Protein AF-0000000071057603 (afdb_homodimer)

pLDDT: mean 89.88, std 7.45, range [44.0, 97.19]

Solvent-accessible surface area (backbone atoms only — not comparable to full-atom values): 15497 Å² total; per-residue (Å²): 128,83,49,56,63,53,55,53,46,48,47,43,53,43,39,52,50,50,50,49,51,45,27,69,73,64,73,45,52,65,67,55,49,48,51,52,56,50,38,76,74,48,48,69,37,41,54,65,58,51,26,62,76,66,72,53,51,70,72,56,46,51,52,50,49,52,52,37,35,74,72,45,32,32,46,76,45,65,33,89,90,41,73,88,39,43,33,35,35,78,29,71,52,37,45,33,53,71,67,73,58,39,50,70,54,53,50,48,43,51,52,50,53,47,63,59,45,53,75,65,53,47,50,50,51,53,49,52,51,51,48,50,52,54,41,59,71,61,56,62,126,127,82,49,56,62,54,56,53,47,49,46,43,54,44,38,52,50,50,52,50,51,45,27,69,73,65,72,44,51,66,67,56,50,48,51,51,57,49,39,75,74,49,48,70,35,41,53,64,58,52,25,62,75,65,72,53,52,70,71,55,47,50,53,51,48,51,52,37,34,75,72,46,31,32,50,75,46,66,33,88,90,40,74,88,38,42,33,35,35,76,29,71,52,37,44,34,55,70,66,73,59,40,49,70,55,53,49,48,42,50,51,51,55,48,62,58,45,54,75,65,53,49,50,50,52,53,50,52,51,50,48,49,52,53,41,59,70,62,57,63,125

Secondary structure (DSSP, 8-state):
---HHHHHHHHHHHHHHHHHHHHHHHSS-HHHHHHHHHHHHH-SEEHHHHHHHHT--HHHHHHHHHHHHHTTSEEEEEETTEEEEEEEEE-HHHHIIIIIS--HHHHHHHHHHHTTS-HHHHHHHHHHHHHHHHHHHT---/---HHHHHHHHHHHHHHHHHHHHHHHSS-HHHHHHHHHHHHH-SEEHHHHHHHHT--HHHHHHHHHHHHHTTSEEEEEETTEEEEEEEEE-HHHHIIIIIS--HHHHHHHHHHHTTS-HHHHHHHHHHHHHHHHHHHT---

Radius of gyration: 21.9 Å; Cα contacts (8 Å, |Δi|>4): 312; chains: 2; bounding box: 39×59×71 Å

Sequence (282 aa):
MTELSSLLYKLKTTDQKVTQLFENKLSISLTRYEILQRLLELAPCSQVALQESLQIDQAAITRHLKILEEEGYISRHRNPQNQRQLIVNLRGKALHDLQDQPSEQHLSVKQQMQDIFTAEESETLSNLLDKLINGLENITFMTELSSLL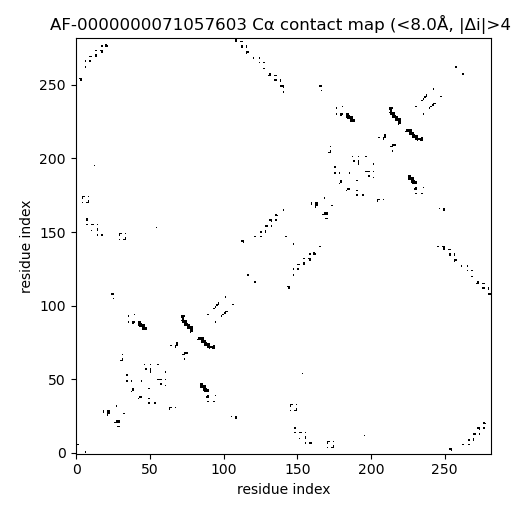YKLKTTDQKVTQLFENKLSISLTRYEILQRLLELAPCSQVALQESLQIDQAAITRHLKILEEEGYISRHRNPQNQRQLIVNLRGKALHDLQDQPSEQHLSVKQQMQDIFTAEESETLSNLLDKLINGLENITF

Organism: NCBI:txid439219

InterPro domains:
  IPR000835 MarR-type HTH domain [PF01047] (28-85)
  IPR000835 MarR-type HTH domain [PR00598] (45-61)
  IPR000835 MarR-type HTH domain [PR00598] (62-77)
  IPR000835 MarR-type HTH domain [PR00598] (112-132)
  IPR000835 MarR-type HTH domain [PS50995] (1-134)
  IPR000835 MarR-type HTH domain [SM00347] (21-121)
  IPR011991 ArsR-like helix-turn-helix domain [cd00090] (31-81)
  IPR036388 Winged helix-like DNA-binding domain superfamily [G3DSA:1.10.10.10] (1-141)
  IPR036390 Winged helix DNA-binding domain superfamily [SSF46785] (7-138)

Nearest PDB structures (foldseek):
  3bdd-assembly2_C  TM=9.599E-01  e=3.377E-15  Streptococcus suis 89/1591
  3bpv-assembly1_A-2  TM=6.626E-01  e=3.448E-07  unclassified
  3bpx-assembly1_A  TM=7.341E-01  e=2.792E-06  unclassified
  7kfq-assembly1_A  TM=6.388E-01  e=3.169E-06  Variovorax paradoxus
  7krh-assembly1_A-2  TM=6.392E-01  e=7.223E-06  Variovorax paradoxus

Structure (mmCIF, N/CA/C/O backbone):
data_AF-0000000071057603-model_v1
#
loop_
_entity.id
_entity.type
_entity.pdbx_description
1 polymer 'DNA-binding transcriptional regulator, MarR family'
#
loop_
_atom_site.group_PDB
_atom_site.id
_atom_site.type_symbol
_atom_site.label_atom_id
_atom_site.label_alt_id
_atom_site.label_comp_id
_atom_site.label_asym_id
_atom_site.label_entity_id
_atom_site.label_seq_id
_atom_site.pdbx_PDB_ins_code
_atom_site.Cartn_x
_atom_site.Cartn_y
_atom_site.Cartn_z
_atom_site.occupancy
_atom_site.B_iso_or_equiv
_atom_site.auth_seq_id
_atom_site.auth_comp_id
_atom_site.auth_asym_id
_atom_site.auth_atom_id
_atom_site.pdbx_PDB_model_num
ATOM 1 N N . MET A 1 1 ? -15.195 14.023 10.836 1 44 1 MET A N 1
ATOM 2 C CA . MET A 1 1 ? -15.023 13.5 9.484 1 44 1 MET A CA 1
ATOM 3 C C . MET A 1 1 ? -13.547 13.219 9.195 1 44 1 MET A C 1
ATOM 5 O O . MET A 1 1 ? -12.703 14.102 9.328 1 44 1 MET A O 1
ATOM 9 N N . THR A 1 2 ? -13.148 11.969 9.312 1 57 2 THR A N 1
ATOM 10 C CA . THR A 1 2 ? -11.75 11.594 9.141 1 57 2 THR A CA 1
ATOM 11 C C . THR A 1 2 ? -11.219 12.086 7.793 1 57 2 THR A C 1
ATOM 13 O O . THR A 1 2 ? -11.898 11.953 6.773 1 57 2 THR A O 1
ATOM 16 N N . GLU A 1 3 ? -10.219 13.023 7.922 1 73.38 3 GLU A N 1
ATOM 17 C CA . GLU A 1 3 ? -9.578 13.672 6.785 1 73.38 3 GLU A CA 1
ATOM 18 C C . GLU A 1 3 ? -9.086 12.641 5.77 1 73.38 3 GLU A C 1
ATOM 20 O O . GLU A 1 3 ? -8.812 11.492 6.125 1 73.38 3 GLU A O 1
ATOM 25 N N . LEU A 1 4 ? -9.352 12.938 4.516 1 79.75 4 LEU A N 1
ATOM 26 C CA . LEU A 1 4 ? -8.891 12.094 3.42 1 79.75 4 LEU A CA 1
ATOM 27 C C . LEU A 1 4 ? -7.527 11.484 3.742 1 79.75 4 LEU A C 1
ATOM 29 O O . LEU A 1 4 ? -7.246 10.344 3.371 1 79.75 4 LEU A O 1
ATOM 33 N N . SER A 1 5 ? -6.859 12.188 4.613 1 84.44 5 SER A N 1
ATOM 34 C CA . SER A 1 5 ? -5.543 11.688 4.984 1 84.44 5 SER A CA 1
ATOM 35 C C . SER A 1 5 ? -5.648 10.406 5.797 1 84.44 5 SER A C 1
ATOM 37 O O . SER A 1 5 ? -4.824 9.5 5.648 1 84.44 5 SER A O 1
ATOM 39 N N . SER A 1 6 ? -6.672 10.344 6.574 1 88.44 6 SER A N 1
ATOM 40 C CA . SER A 1 6 ? -6.898 9.141 7.363 1 88.44 6 SER A CA 1
ATOM 41 C C . SER A 1 6 ? -7.266 7.953 6.477 1 88.44 6 SER A C 1
ATOM 43 O O . SER A 1 6 ? -6.828 6.828 6.727 1 88.44 6 SER A O 1
ATOM 45 N N . LEU A 1 7 ? -8 8.242 5.473 1 90.69 7 LEU A N 1
ATOM 46 C CA . LEU A 1 7 ? -8.383 7.207 4.516 1 90.69 7 LEU A CA 1
ATOM 47 C C . LEU A 1 7 ? -7.172 6.738 3.713 1 90.69 7 LEU A C 1
ATOM 49 O O . LEU A 1 7 ? -7.023 5.543 3.449 1 90.69 7 LEU A O 1
ATOM 53 N N . LEU A 1 8 ? -6.32 7.684 3.328 1 92.44 8 LEU A N 1
ATOM 54 C CA . LEU A 1 8 ? -5.098 7.344 2.613 1 92.44 8 LEU A CA 1
ATOM 55 C C . LEU A 1 8 ? -4.18 6.488 3.48 1 92.44 8 LEU A C 1
ATOM 57 O O . LEU A 1 8 ? -3.586 5.52 2.998 1 92.44 8 LEU A O 1
ATOM 61 N N . TYR A 1 9 ? -4.211 6.809 4.691 1 92.44 9 TYR A N 1
ATOM 62 C CA . TYR A 1 9 ? -3.395 6.039 5.621 1 92.44 9 TYR A CA 1
ATOM 63 C C . TYR A 1 9 ? -3.965 4.641 5.816 1 92.44 9 TYR A C 1
ATOM 65 O O . TYR A 1 9 ? -3.213 3.666 5.914 1 92.44 9 TYR A O 1
ATOM 73 N N . LYS A 1 10 ? -5.254 4.562 5.891 1 92.12 10 LYS A N 1
ATOM 74 C CA . LYS A 1 10 ? -5.898 3.256 5.988 1 92.12 10 LYS A CA 1
ATOM 75 C C . LYS A 1 10 ? -5.574 2.389 4.777 1 92.12 10 LYS A C 1
ATOM 77 O O . LYS A 1 10 ? -5.348 1.184 4.91 1 92.12 10 LYS A O 1
ATOM 82 N N . LEU A 1 11 ? -5.574 3.012 3.641 1 94.56 11 LEU A N 1
ATOM 83 C CA . LEU A 1 11 ? -5.18 2.312 2.424 1 94.56 11 LEU A CA 1
ATOM 84 C C . LEU A 1 11 ? -3.762 1.766 2.543 1 94.56 11 LEU A C 1
ATOM 86 O O . LEU A 1 11 ? -3.5 0.617 2.18 1 94.56 11 LEU A O 1
ATOM 90 N N . LYS A 1 12 ? -2.906 2.551 3.041 1 93.94 12 LYS A N 1
ATOM 91 C CA . LYS A 1 12 ? -1.508 2.172 3.219 1 93.94 12 LYS A CA 1
ATOM 92 C C . LYS A 1 12 ? -1.375 0.99 4.176 1 93.94 12 LYS A C 1
ATOM 94 O O . LYS A 1 12 ? -0.691 0.011 3.867 1 93.94 12 LYS A O 1
ATOM 99 N N . THR A 1 13 ? -2.037 1.081 5.344 1 92.81 13 THR A N 1
ATOM 100 C CA . THR A 1 13 ? -1.926 0.018 6.336 1 92.81 13 THR A CA 1
ATOM 101 C C . THR A 1 13 ? -2.604 -1.257 5.84 1 92.81 13 THR A C 1
ATOM 103 O O . THR A 1 13 ? -2.141 -2.363 6.125 1 92.81 13 THR A O 1
ATOM 106 N N . THR A 1 14 ? -3.664 -1.088 5.09 1 94.25 14 THR A N 1
ATOM 107 C CA . THR A 1 14 ? -4.332 -2.242 4.5 1 94.25 14 THR A CA 1
ATOM 108 C C . THR A 1 14 ? -3.416 -2.953 3.51 1 94.25 14 THR A C 1
ATOM 110 O O . THR A 1 14 ? -3.273 -4.176 3.555 1 94.25 14 THR A O 1
ATOM 113 N N . ASP A 1 15 ? -2.82 -2.156 2.648 1 94.38 15 ASP A N 1
ATOM 114 C CA . ASP A 1 15 ? -1.906 -2.746 1.676 1 94.38 15 ASP A CA 1
ATOM 115 C C . ASP A 1 15 ? -0.786 -3.514 2.371 1 94.38 15 ASP A C 1
ATOM 117 O O . ASP A 1 15 ? -0.441 -4.625 1.961 1 94.38 15 ASP A O 1
ATOM 121 N N . GLN A 1 16 ? -0.263 -2.982 3.424 1 92.5 16 GLN A N 1
ATOM 122 C CA . GLN A 1 16 ? 0.803 -3.631 4.18 1 92.5 16 GLN A CA 1
ATOM 123 C C . GLN A 1 16 ? 0.332 -4.961 4.766 1 92.5 16 GLN A C 1
ATOM 125 O O . GLN A 1 16 ? 1.017 -5.977 4.641 1 92.5 16 GLN A O 1
ATOM 130 N N . LYS A 1 17 ? -0.785 -4.938 5.367 1 92.06 17 LYS A N 1
ATOM 131 C CA . LYS A 1 17 ? -1.326 -6.141 5.988 1 92.06 17 LYS A CA 1
ATOM 132 C C . LYS A 1 17 ? -1.666 -7.195 4.941 1 92.06 17 LYS A C 1
ATOM 134 O O . LYS A 1 17 ? -1.388 -8.383 5.133 1 92.06 17 LYS A O 1
ATOM 139 N N . VAL A 1 18 ? -2.246 -6.762 3.857 1 91.5 18 VAL A N 1
ATOM 140 C CA . VAL A 1 18 ? -2.635 -7.66 2.775 1 91.5 18 VAL A CA 1
ATOM 141 C C . VAL A 1 18 ? -1.396 -8.344 2.203 1 91.5 18 VAL A C 1
ATOM 143 O O . VAL A 1 18 ? -1.388 -9.562 2.002 1 91.5 18 VAL A O 1
ATOM 146 N N . THR A 1 19 ? -0.399 -7.555 1.964 1 91.12 19 THR A N 1
ATOM 147 C CA . THR A 1 19 ? 0.843 -8.094 1.424 1 91.12 19 THR A CA 1
ATOM 148 C C . THR A 1 19 ? 1.447 -9.117 2.379 1 91.12 19 THR A C 1
ATOM 150 O O . THR A 1 19 ? 1.836 -10.211 1.961 1 91.12 19 THR A O 1
ATOM 153 N N . GLN A 1 20 ? 1.442 -8.805 3.631 1 91.5 20 GLN A N 1
ATOM 154 C CA . GLN A 1 20 ? 1.985 -9.703 4.641 1 91.5 20 GLN A CA 1
ATOM 155 C C . GLN A 1 20 ? 1.164 -10.992 4.734 1 91.5 20 GLN A C 1
ATOM 157 O O . GLN A 1 20 ? 1.721 -12.086 4.77 1 91.5 20 GLN A O 1
ATOM 162 N N . LEU A 1 21 ? -0.119 -10.867 4.789 1 88.81 21 LEU A N 1
ATOM 163 C CA . LEU A 1 21 ? -1.004 -12.023 4.902 1 88.81 21 LEU A CA 1
ATOM 164 C C . LEU A 1 21 ? -0.903 -12.906 3.666 1 88.81 21 LEU A C 1
ATOM 166 O O . LEU A 1 21 ? -0.871 -14.133 3.777 1 88.81 21 LEU A O 1
ATOM 170 N N . PHE A 1 22 ? -0.823 -12.297 2.529 1 87.81 22 PHE A N 1
ATOM 171 C CA . PHE A 1 22 ? -0.687 -13.031 1.279 1 87.81 22 PHE A CA 1
ATOM 172 C C . PHE A 1 22 ? 0.594 -13.859 1.276 1 87.81 22 PHE A C 1
ATOM 174 O O . PHE A 1 22 ? 0.564 -15.062 0.995 1 87.81 22 PHE A O 1
ATOM 181 N N . GLU A 1 23 ? 1.646 -13.234 1.657 1 88.88 23 GLU A N 1
ATOM 182 C CA . GLU A 1 23 ? 2.949 -13.891 1.651 1 88.88 23 GLU A CA 1
ATOM 183 C C . GLU A 1 23 ? 3.02 -14.984 2.711 1 88.88 23 GLU A C 1
ATOM 185 O O . GLU A 1 23 ? 3.602 -16.047 2.477 1 88.88 23 GLU A O 1
ATOM 190 N N . ASN A 1 24 ? 2.43 -14.727 3.785 1 87.88 24 ASN A N 1
ATOM 191 C CA . ASN A 1 24 ? 2.408 -15.719 4.848 1 87.88 24 ASN A CA 1
ATOM 192 C C . ASN A 1 24 ? 1.578 -16.938 4.457 1 87.88 24 ASN A C 1
ATOM 194 O O . ASN A 1 24 ? 1.949 -18.078 4.766 1 87.88 24 ASN A O 1
ATOM 198 N N . LYS A 1 25 ? 0.513 -16.703 3.752 1 84.94 25 LYS A N 1
ATOM 199 C CA . LYS A 1 25 ? -0.424 -17.781 3.447 1 84.94 25 LYS A CA 1
ATOM 200 C C . LYS A 1 25 ? 0.012 -18.562 2.205 1 84.94 25 LYS A C 1
ATOM 202 O O . LYS A 1 25 ? -0.161 -19.781 2.131 1 84.94 25 LYS A O 1
ATOM 207 N N . LEU A 1 26 ? 0.594 -17.906 1.219 1 83.81 26 LEU A N 1
ATOM 208 C CA . LEU A 1 26 ? 0.907 -18.547 -0.05 1 83.81 26 LEU A CA 1
ATOM 209 C C . LEU A 1 26 ? 2.412 -18.75 -0.207 1 83.81 26 LEU A C 1
ATOM 211 O O . LEU A 1 26 ? 2.863 -19.422 -1.137 1 83.81 26 LEU A O 1
ATOM 215 N N . SER A 1 27 ? 3.188 -18.219 0.621 1 84.75 27 SER A N 1
ATOM 216 C CA . SER A 1 27 ? 4.641 -18.359 0.634 1 84.75 27 SER A CA 1
ATOM 217 C C . SER A 1 27 ? 5.258 -17.859 -0.663 1 84.75 27 SER A C 1
ATOM 219 O O . SER A 1 27 ? 6.188 -18.469 -1.193 1 84.75 27 SER A O 1
ATOM 221 N N . ILE A 1 28 ? 4.617 -16.859 -1.263 1 86.06 28 ILE A N 1
ATOM 222 C CA . ILE A 1 28 ? 5.145 -16.188 -2.449 1 86.06 28 ILE A CA 1
ATOM 223 C C . ILE A 1 28 ? 4.797 -14.711 -2.406 1 86.06 28 ILE A C 1
ATOM 225 O O . ILE A 1 28 ? 3.732 -14.328 -1.911 1 86.06 28 ILE A O 1
ATOM 229 N N . SER A 1 29 ? 5.672 -13.914 -2.922 1 91.94 29 SER A N 1
ATOM 230 C CA . SER A 1 29 ? 5.438 -12.477 -3.025 1 91.94 29 SER A CA 1
ATOM 231 C C . SER A 1 29 ? 4.234 -12.18 -3.912 1 91.94 29 SER A C 1
ATOM 233 O O . SER A 1 29 ? 4.043 -12.82 -4.945 1 91.94 29 SER A O 1
ATOM 235 N N . LEU A 1 30 ? 3.521 -11.172 -3.492 1 91.88 30 LEU A N 1
ATOM 236 C CA . LEU A 1 30 ? 2.354 -10.773 -4.27 1 91.88 30 LEU A CA 1
ATOM 237 C C . LEU A 1 30 ? 2.758 -10.359 -5.684 1 91.88 30 LEU A C 1
ATOM 239 O O . LEU A 1 30 ? 2.107 -10.742 -6.656 1 91.88 30 LEU A O 1
ATOM 243 N N . THR A 1 31 ? 3.857 -9.578 -5.793 1 93.69 31 THR A N 1
ATOM 244 C CA . THR A 1 31 ? 4.32 -9.109 -7.094 1 93.69 31 THR A CA 1
ATOM 245 C C . THR A 1 31 ? 4.754 -10.281 -7.973 1 93.69 31 THR A C 1
ATOM 247 O O . THR A 1 31 ? 4.367 -10.367 -9.141 1 93.69 31 THR A O 1
ATOM 250 N N . ARG A 1 32 ? 5.48 -11.164 -7.434 1 93.31 32 ARG A N 1
ATOM 251 C CA . ARG A 1 32 ? 5.93 -12.328 -8.188 1 93.31 32 ARG A CA 1
ATOM 252 C C . ARG A 1 32 ? 4.754 -13.211 -8.578 1 93.31 32 ARG A C 1
ATOM 254 O O . ARG A 1 32 ? 4.727 -13.773 -9.68 1 93.31 32 ARG A O 1
ATOM 261 N N . TYR A 1 33 ? 3.877 -13.359 -7.637 1 91.5 33 TYR A N 1
ATOM 262 C CA . TYR A 1 33 ? 2.662 -14.109 -7.949 1 91.5 33 TYR A CA 1
ATOM 263 C C . TYR A 1 33 ? 1.92 -13.477 -9.125 1 91.5 33 TYR A C 1
ATOM 265 O O . TYR A 1 33 ? 1.485 -14.18 -10.039 1 91.5 33 TYR A O 1
ATOM 273 N N . GLU A 1 34 ? 1.779 -12.203 -9.109 1 92.5 34 GLU A N 1
ATOM 274 C CA . GLU A 1 34 ? 1.088 -11.492 -10.172 1 92.5 34 GLU A CA 1
ATOM 275 C C . GLU A 1 34 ? 1.83 -11.625 -11.5 1 92.5 34 GLU A C 1
ATOM 277 O O . GLU A 1 34 ? 1.207 -11.719 -12.562 1 92.5 34 GLU A O 1
ATOM 282 N N . ILE A 1 35 ? 3.098 -11.609 -11.453 1 94.12 35 ILE A N 1
ATOM 283 C CA . ILE A 1 35 ? 3.902 -11.82 -12.656 1 94.12 35 ILE A CA 1
ATOM 284 C C . ILE A 1 35 ? 3.549 -13.164 -13.281 1 94.12 35 ILE A C 1
ATOM 286 O O . ILE A 1 35 ? 3.285 -13.242 -14.484 1 94.12 35 ILE A O 1
ATOM 290 N N . LEU A 1 36 ? 3.469 -14.164 -12.484 1 92.69 36 LEU A N 1
ATOM 291 C CA . LEU A 1 36 ? 3.168 -15.508 -12.969 1 92.69 36 LEU A CA 1
ATOM 292 C C . LEU A 1 36 ? 1.749 -15.578 -13.523 1 92.69 36 LEU A C 1
ATOM 294 O O . LEU A 1 36 ? 1.514 -16.203 -14.562 1 92.69 36 LEU A O 1
ATOM 298 N N . GLN A 1 37 ? 0.893 -14.969 -12.828 1 89.19 37 GLN A N 1
ATOM 299 C CA . GLN A 1 37 ? -0.491 -14.945 -13.289 1 89.19 37 GLN A CA 1
ATOM 300 C C . GLN A 1 37 ? -0.604 -14.273 -14.656 1 89.19 37 GLN A C 1
ATOM 302 O O . GLN A 1 37 ? -1.315 -14.766 -15.539 1 89.19 37 GLN A O 1
ATOM 307 N N . ARG A 1 38 ? 0.041 -13.219 -14.812 1 90.5 38 ARG A N 1
ATOM 308 C CA . ARG A 1 38 ? 0.013 -12.5 -16.078 1 90.5 38 ARG A CA 1
ATOM 309 C C . ARG A 1 38 ? 0.663 -13.32 -17.188 1 90.5 38 ARG A C 1
ATOM 311 O O . ARG A 1 38 ? 0.188 -13.32 -18.328 1 90.5 38 ARG A O 1
ATOM 318 N N . LEU A 1 39 ? 1.662 -13.984 -16.844 1 92.75 39 LEU A N 1
ATOM 319 C CA . LEU A 1 39 ? 2.377 -14.797 -17.812 1 92.75 39 LEU A CA 1
ATOM 320 C C . LEU A 1 39 ? 1.527 -15.977 -18.266 1 92.75 39 LEU A C 1
ATOM 322 O O . LEU A 1 39 ? 1.653 -16.438 -19.406 1 92.75 39 LEU A O 1
ATOM 326 N N . LEU A 1 40 ? 0.724 -16.516 -17.422 1 87.81 40 LEU A N 1
ATOM 327 C CA . LEU A 1 40 ? -0.18 -17.594 -17.797 1 87.81 40 LEU A CA 1
ATOM 328 C C . LEU A 1 40 ? -1.069 -17.172 -18.969 1 87.81 40 LEU A C 1
ATOM 330 O O . LEU A 1 40 ? -1.435 -18.016 -19.797 1 87.81 40 LEU A O 1
ATOM 334 N N . GLU A 1 41 ? -1.273 -15.906 -19.094 1 85.56 41 GLU A N 1
ATOM 335 C CA . GLU A 1 41 ? -2.168 -15.383 -20.125 1 85.56 41 GLU A CA 1
ATOM 336 C C . GLU A 1 41 ? -1.382 -14.797 -21.281 1 85.56 41 GLU A C 1
ATOM 338 O O . GLU A 1 41 ? -1.816 -14.875 -22.438 1 85.56 41 GLU A O 1
ATOM 343 N N . LEU A 1 42 ? -0.249 -14.289 -21.016 1 87.38 42 LEU A N 1
ATOM 344 C CA . LEU A 1 42 ? 0.423 -13.445 -22 1 87.38 42 LEU A CA 1
ATOM 345 C C . LEU A 1 42 ? 1.666 -14.125 -22.547 1 87.38 42 LEU A C 1
ATOM 347 O O . LEU A 1 42 ? 2.193 -13.727 -23.594 1 87.38 42 LEU A O 1
ATOM 351 N N . ALA A 1 43 ? 2.154 -15.141 -21.891 1 88.81 43 ALA A N 1
ATOM 352 C CA . ALA A 1 43 ? 3.441 -15.703 -22.281 1 88.81 43 ALA A CA 1
ATOM 353 C C . ALA A 1 43 ? 3.34 -16.391 -23.641 1 88.81 43 ALA A C 1
ATOM 355 O O . ALA A 1 43 ? 2.303 -16.969 -23.984 1 88.81 43 ALA A O 1
ATOM 356 N N . PRO A 1 44 ? 4.332 -16.297 -24.469 1 93.25 44 PRO A N 1
ATOM 357 C CA . PRO A 1 44 ? 5.547 -15.508 -24.234 1 93.25 44 PRO A CA 1
ATOM 358 C C . PRO A 1 44 ? 5.316 -14.008 -24.406 1 93.25 44 PRO A C 1
ATOM 360 O O . PRO A 1 44 ? 4.477 -13.594 -25.219 1 93.25 44 PRO A O 1
ATOM 363 N N . CYS A 1 45 ? 6.008 -13.219 -23.5 1 94.19 45 CYS A N 1
ATOM 364 C CA . CYS A 1 45 ? 5.887 -11.773 -23.641 1 94.19 45 CYS A CA 1
ATOM 365 C C . CYS A 1 45 ? 7.195 -11.078 -23.297 1 94.19 45 CYS A C 1
ATOM 367 O O . CYS A 1 45 ? 8.07 -11.672 -22.656 1 94.19 45 CYS A O 1
ATOM 369 N N . SER A 1 46 ? 7.305 -9.836 -23.781 1 95.44 46 SER A N 1
ATOM 370 C CA . SER A 1 46 ? 8.531 -9.086 -23.5 1 95.44 46 SER A CA 1
ATOM 371 C C . SER A 1 46 ? 8.57 -8.602 -22.062 1 95.44 46 SER A C 1
ATOM 373 O O . SER A 1 46 ? 7.527 -8.344 -21.453 1 95.44 46 SER A O 1
ATOM 375 N N . GLN A 1 47 ? 9.797 -8.531 -21.531 1 95.62 47 GLN A N 1
ATOM 376 C CA . GLN A 1 47 ? 9.977 -8.008 -20.188 1 95.62 47 GLN A CA 1
ATOM 377 C C . GLN A 1 47 ? 9.383 -6.602 -20.062 1 95.62 47 GLN A C 1
ATOM 379 O O . GLN A 1 47 ? 8.797 -6.258 -19.031 1 95.62 47 GLN A O 1
ATOM 384 N N . VAL A 1 48 ? 9.469 -5.859 -21.125 1 94.25 48 VAL A N 1
ATOM 385 C CA . VAL A 1 48 ? 8.961 -4.492 -21.109 1 94.25 48 VAL A CA 1
ATOM 386 C C . VAL A 1 48 ? 7.434 -4.508 -21.031 1 94.25 48 VAL A C 1
ATOM 388 O O . VAL A 1 48 ? 6.836 -3.725 -20.297 1 94.25 48 VAL A O 1
ATOM 391 N N . ALA A 1 49 ? 6.848 -5.367 -21.797 1 93.5 49 ALA A N 1
ATOM 392 C CA . ALA A 1 49 ? 5.395 -5.492 -21.766 1 93.5 49 ALA A CA 1
ATOM 393 C C . ALA A 1 49 ? 4.91 -5.895 -20.375 1 93.5 49 ALA A C 1
ATOM 395 O O . ALA A 1 49 ? 3.898 -5.383 -19.891 1 93.5 49 ALA A O 1
ATOM 396 N N . LEU A 1 50 ? 5.609 -6.797 -19.75 1 94.12 50 LEU A N 1
ATOM 397 C CA . LEU A 1 50 ? 5.277 -7.25 -18.406 1 94.12 50 LEU A CA 1
ATOM 398 C C . LEU A 1 50 ? 5.453 -6.125 -17.391 1 94.12 50 LEU A C 1
ATOM 400 O O . LEU A 1 50 ? 4.602 -5.93 -16.516 1 94.12 50 LEU A O 1
ATOM 404 N N . GLN A 1 51 ? 6.492 -5.434 -17.531 1 94.25 51 GLN A N 1
ATOM 405 C CA . GLN A 1 51 ? 6.797 -4.285 -16.688 1 94.25 51 GLN A CA 1
ATOM 406 C C . GLN A 1 51 ? 5.68 -3.244 -16.734 1 94.25 51 GLN A C 1
ATOM 408 O O . GLN A 1 51 ? 5.254 -2.729 -15.711 1 94.25 51 GLN A O 1
ATOM 413 N N . GLU A 1 52 ? 5.242 -2.957 -17.953 1 92.19 52 GLU A N 1
ATOM 414 C CA . GLU A 1 52 ? 4.18 -1.981 -18.172 1 92.19 52 GLU A CA 1
ATOM 415 C C . GLU A 1 52 ? 2.861 -2.463 -17.562 1 92.19 52 GLU A C 1
ATOM 417 O O . GLU A 1 52 ? 2.133 -1.684 -16.953 1 92.19 52 GLU A O 1
ATOM 422 N N . SER A 1 53 ? 2.613 -3.688 -17.734 1 90.69 53 SER A N 1
ATOM 423 C CA . SER A 1 53 ? 1.377 -4.262 -17.203 1 90.69 53 SER A CA 1
ATOM 424 C C . SER A 1 53 ? 1.345 -4.223 -15.688 1 90.69 53 SER A C 1
ATOM 426 O O . SER A 1 53 ? 0.276 -4.09 -15.086 1 90.69 53 SER A O 1
ATOM 428 N N . LEU A 1 54 ? 2.514 -4.309 -14.992 1 92.19 54 LEU A N 1
ATOM 429 C CA . LEU A 1 54 ? 2.623 -4.355 -13.539 1 92.19 54 LEU A CA 1
ATOM 430 C C . LEU A 1 54 ? 2.848 -2.959 -12.961 1 92.19 54 LEU A C 1
ATOM 432 O O . LEU A 1 54 ? 2.773 -2.764 -11.75 1 92.19 54 LEU A O 1
ATOM 436 N N . GLN A 1 55 ? 3.08 -2.014 -13.797 1 89.94 55 GLN A N 1
ATOM 437 C CA . GLN A 1 55 ? 3.33 -0.637 -13.383 1 89.94 55 GLN A CA 1
ATOM 438 C C . GLN A 1 55 ? 4.469 -0.563 -12.367 1 89.94 55 GLN A C 1
ATOM 440 O O . GLN A 1 55 ? 4.332 0.063 -11.32 1 89.94 55 GLN A O 1
ATOM 445 N N . ILE A 1 56 ? 5.578 -1.29 -12.648 1 91 56 ILE A N 1
ATOM 446 C CA . ILE A 1 56 ? 6.809 -1.219 -11.867 1 91 56 ILE A CA 1
ATOM 447 C C . ILE A 1 56 ? 7.977 -0.846 -12.773 1 91 56 ILE A C 1
ATOM 449 O O . ILE A 1 56 ? 7.844 -0.845 -14 1 91 56 ILE A O 1
ATOM 453 N N . ASP A 1 57 ? 9.062 -0.442 -12.141 1 90.88 57 ASP A N 1
ATOM 454 C CA . ASP A 1 57 ? 10.18 0.03 -12.953 1 90.88 57 ASP A CA 1
ATOM 455 C C . ASP A 1 57 ? 11.078 -1.131 -13.391 1 90.88 57 ASP A C 1
ATOM 457 O O . ASP A 1 57 ? 10.867 -2.271 -12.977 1 90.88 57 ASP A O 1
ATOM 461 N N . GLN A 1 58 ? 12.008 -0.788 -14.188 1 93.12 58 GLN A N 1
ATOM 462 C CA . GLN A 1 58 ? 12.883 -1.777 -14.812 1 93.12 58 GLN A CA 1
ATOM 463 C C . GLN A 1 58 ? 13.727 -2.5 -13.766 1 93.12 58 GLN A C 1
ATOM 465 O O . GLN A 1 58 ? 13.953 -3.707 -13.867 1 93.12 58 GLN A O 1
ATOM 470 N N . ALA A 1 59 ? 14.188 -1.732 -12.852 1 94.31 59 ALA A N 1
ATOM 471 C CA . ALA A 1 59 ? 15 -2.348 -11.812 1 94.31 59 ALA A CA 1
ATOM 472 C C . ALA A 1 59 ? 14.203 -3.389 -11.031 1 94.31 59 ALA A C 1
ATOM 474 O O . ALA A 1 59 ? 14.695 -4.488 -10.766 1 94.31 59 ALA A O 1
ATOM 475 N N . ALA A 1 60 ? 12.969 -3.123 -10.727 1 94.12 60 ALA A N 1
ATOM 476 C CA . ALA A 1 60 ? 12.102 -4.008 -9.953 1 94.12 60 ALA A CA 1
ATOM 477 C C . ALA A 1 60 ? 11.75 -5.262 -10.75 1 94.12 60 ALA A C 1
ATOM 479 O O . ALA A 1 60 ? 11.844 -6.379 -10.234 1 94.12 60 ALA A O 1
ATOM 480 N N . ILE A 1 61 ? 11.305 -5.113 -12.008 1 96.31 61 ILE A N 1
ATOM 481 C CA . ILE A 1 61 ? 10.906 -6.266 -12.805 1 96.31 61 ILE A CA 1
ATOM 482 C C . ILE A 1 61 ? 12.094 -7.203 -13 1 96.31 61 ILE A C 1
ATOM 484 O O . ILE A 1 61 ? 11.945 -8.43 -12.945 1 96.31 61 ILE A O 1
ATOM 488 N N . THR A 1 62 ? 13.25 -6.617 -13.203 1 96.19 62 THR A N 1
ATOM 489 C CA . THR A 1 62 ? 14.453 -7.422 -13.391 1 96.19 62 THR A CA 1
ATOM 490 C C . THR A 1 62 ? 14.758 -8.25 -12.141 1 96.19 62 THR A C 1
ATOM 492 O O . THR A 1 62 ? 15.047 -9.438 -12.242 1 96.19 62 THR A O 1
ATOM 495 N N . ARG A 1 63 ? 14.602 -7.621 -11.055 1 96.62 63 ARG A N 1
ATOM 496 C CA . ARG A 1 63 ? 14.852 -8.305 -9.789 1 96.62 63 ARG A CA 1
ATOM 497 C C . ARG A 1 63 ? 13.867 -9.453 -9.586 1 96.62 63 ARG A C 1
ATOM 499 O O . ARG A 1 63 ? 14.273 -10.562 -9.234 1 96.62 63 ARG A O 1
ATOM 506 N N . HIS A 1 64 ? 12.617 -9.25 -9.82 1 96.81 64 HIS A N 1
ATOM 507 C CA . HIS A 1 64 ? 11.586 -10.266 -9.625 1 96.81 64 HIS A CA 1
ATOM 508 C C . HIS A 1 64 ? 11.758 -11.414 -10.609 1 96.81 64 HIS A C 1
ATOM 510 O O . HIS A 1 64 ? 11.625 -12.586 -10.234 1 96.81 64 HIS A O 1
ATOM 516 N N . LEU A 1 65 ? 12.094 -11.078 -11.812 1 97.06 65 LEU A N 1
ATOM 517 C CA . LEU A 1 65 ? 12.242 -12.109 -12.836 1 97.06 65 LEU A CA 1
ATOM 518 C C . LEU A 1 65 ? 13.477 -12.961 -12.57 1 97.06 65 LEU A C 1
ATOM 520 O O . LEU A 1 65 ? 13.461 -14.172 -12.82 1 97.06 65 LEU A O 1
ATOM 524 N N . LYS A 1 66 ? 14.523 -12.297 -12.109 1 97.19 66 LYS A N 1
ATOM 525 C CA . LYS A 1 66 ? 15.727 -13.055 -11.758 1 97.19 66 LYS A CA 1
ATOM 526 C C . LYS A 1 66 ? 15.414 -14.117 -10.703 1 97.19 66 LYS A C 1
ATOM 528 O O . LYS A 1 66 ? 15.82 -15.273 -10.844 1 97.19 66 LYS A O 1
ATOM 533 N N . ILE A 1 67 ? 14.695 -13.789 -9.742 1 96.56 67 ILE A N 1
ATOM 534 C CA . ILE A 1 67 ? 14.344 -14.695 -8.656 1 96.56 67 ILE A CA 1
ATOM 535 C C . ILE A 1 67 ? 13.453 -15.82 -9.195 1 96.56 67 ILE A C 1
ATOM 537 O O . ILE A 1 67 ? 13.688 -17 -8.906 1 96.56 67 ILE A O 1
ATOM 541 N N . LEU A 1 68 ? 12.477 -15.516 -9.984 1 96.38 68 LEU A N 1
ATOM 542 C CA . LEU A 1 68 ? 11.555 -16.5 -10.547 1 96.38 68 LEU A CA 1
ATOM 543 C C . LEU A 1 68 ? 12.289 -17.453 -11.477 1 96.38 68 LEU A C 1
ATOM 545 O O . LEU A 1 68 ? 11.945 -18.641 -11.555 1 96.38 68 LEU A O 1
ATOM 549 N N . GLU A 1 69 ? 13.258 -16.922 -12.164 1 96.94 69 GLU A N 1
ATOM 550 C CA . GLU A 1 69 ? 14.062 -17.75 -13.062 1 96.94 69 GLU A CA 1
ATOM 551 C C . GLU A 1 69 ? 14.945 -18.719 -12.281 1 96.94 69 GLU A C 1
ATOM 553 O O . GLU A 1 69 ? 15.031 -19.906 -12.625 1 96.94 69 GLU A O 1
ATOM 558 N N . GLU A 1 70 ? 15.539 -18.219 -11.234 1 96.25 70 GLU A N 1
ATOM 559 C CA . GLU A 1 70 ? 16.375 -19.047 -10.367 1 96.25 70 GLU A CA 1
ATOM 560 C C . GLU A 1 70 ? 15.562 -20.141 -9.703 1 96.25 70 GLU A C 1
ATOM 562 O O . GLU A 1 70 ? 16.062 -21.25 -9.477 1 96.25 70 GLU A O 1
ATOM 567 N N . GLU A 1 71 ? 14.297 -19.906 -9.445 1 93.94 71 GLU A N 1
ATOM 568 C CA . GLU A 1 71 ? 13.414 -20.859 -8.789 1 93.94 71 GLU A CA 1
ATOM 569 C C . GLU A 1 71 ? 12.789 -21.812 -9.797 1 93.94 71 GLU A C 1
ATOM 571 O O . GLU A 1 71 ? 12.062 -22.734 -9.422 1 93.94 71 GLU A O 1
ATOM 576 N N . GLY A 1 72 ? 13.031 -21.531 -11.078 1 94.62 72 GLY A N 1
ATOM 577 C CA . GLY A 1 72 ? 12.625 -22.453 -12.117 1 94.62 72 GLY A CA 1
ATOM 578 C C . GLY A 1 72 ? 11.219 -22.203 -12.633 1 94.62 72 GLY A C 1
ATOM 579 O O . GLY A 1 72 ? 10.641 -23.047 -13.312 1 94.62 72 GLY A O 1
ATOM 580 N N . TYR A 1 73 ? 10.617 -21.047 -12.367 1 95.19 73 TYR A N 1
ATOM 581 C CA . TYR A 1 73 ? 9.242 -20.766 -12.758 1 95.19 73 TYR A CA 1
ATOM 582 C C . TYR A 1 73 ? 9.188 -20.188 -14.164 1 95.19 73 TYR A C 1
ATOM 584 O O . TYR A 1 73 ? 8.188 -20.344 -14.867 1 95.19 73 TYR A O 1
ATOM 592 N N . ILE A 1 74 ? 10.273 -19.469 -14.5 1 97 74 ILE A N 1
ATOM 593 C CA . ILE A 1 74 ? 10.258 -18.812 -15.805 1 97 74 ILE A CA 1
ATOM 594 C C . ILE A 1 74 ? 11.609 -18.984 -16.484 1 97 74 ILE A C 1
ATOM 596 O O . ILE A 1 74 ? 12.57 -19.453 -15.867 1 97 74 ILE A O 1
ATOM 600 N N . SER A 1 75 ? 11.641 -18.703 -17.75 1 96.88 75 SER A N 1
ATOM 601 C CA . SER A 1 75 ? 12.867 -18.578 -18.531 1 96.88 75 SER A CA 1
ATOM 602 C C . SER A 1 75 ? 12.891 -17.297 -19.328 1 96.88 75 SER A C 1
ATOM 604 O O . SER A 1 75 ? 11.844 -16.766 -19.719 1 96.88 75 SER A O 1
ATOM 606 N N . ARG A 1 76 ? 14.062 -16.766 -19.453 1 95.81 76 ARG A N 1
ATOM 607 C CA . ARG A 1 76 ? 14.234 -15.555 -20.25 1 95.81 76 ARG A CA 1
ATOM 608 C C . ARG A 1 76 ? 15.242 -15.781 -21.375 1 95.81 76 ARG A C 1
ATOM 610 O O . ARG A 1 76 ? 16.266 -16.438 -21.172 1 95.81 76 ARG A O 1
ATOM 617 N N . HIS A 1 77 ? 14.875 -15.266 -22.5 1 95.19 77 HIS A N 1
ATOM 618 C CA . HIS A 1 77 ? 15.789 -15.359 -23.625 1 95.19 77 HIS A CA 1
ATOM 619 C C . HIS A 1 77 ? 15.719 -14.102 -24.5 1 95.19 77 HIS A C 1
ATOM 621 O O . HIS A 1 77 ? 14.695 -13.406 -24.5 1 95.19 77 HIS A O 1
ATOM 627 N N . ARG A 1 78 ? 16.766 -13.844 -25.203 1 94.25 78 ARG A N 1
ATOM 628 C CA . ARG A 1 78 ? 16.797 -12.703 -26.094 1 94.25 78 ARG A CA 1
ATOM 629 C C . ARG A 1 78 ? 16.031 -13 -27.391 1 94.25 78 ARG A C 1
ATOM 631 O O . ARG A 1 78 ? 16.125 -14.102 -27.922 1 94.25 78 ARG A O 1
ATOM 638 N N . ASN A 1 79 ? 15.227 -11.938 -27.812 1 91.06 79 ASN A N 1
ATOM 639 C CA . ASN A 1 79 ? 14.555 -12.031 -29.094 1 91.06 79 ASN A CA 1
ATOM 640 C C . ASN A 1 79 ? 15.547 -12.055 -30.25 1 91.06 79 ASN A C 1
ATOM 642 O O . ASN A 1 79 ? 16.344 -11.117 -30.406 1 91.06 79 ASN A O 1
ATOM 646 N N . PRO A 1 80 ? 15.523 -13.094 -31 1 90.38 80 PRO A N 1
ATOM 647 C CA . PRO A 1 80 ? 16.469 -13.18 -32.125 1 90.38 80 PRO A CA 1
ATOM 648 C C . PRO A 1 80 ? 16.312 -12.039 -33.125 1 90.38 80 PRO A C 1
ATOM 650 O O . PRO A 1 80 ? 17.281 -11.641 -33.75 1 90.38 80 PRO A O 1
ATOM 653 N N . GLN A 1 81 ? 15.203 -11.516 -33.25 1 92.06 81 GLN A N 1
ATOM 654 C CA . GLN A 1 81 ? 14.906 -10.461 -34.219 1 92.06 81 GLN A CA 1
ATOM 655 C C . GLN A 1 81 ? 15.211 -9.078 -33.625 1 92.06 81 GLN A C 1
ATOM 657 O O . GLN A 1 81 ? 15.305 -8.094 -34.344 1 92.06 81 GLN A O 1
ATOM 662 N N . ASN A 1 82 ? 15.258 -9 -32.438 1 91.06 82 ASN A N 1
ATOM 663 C CA . ASN A 1 82 ? 15.555 -7.781 -31.688 1 91.06 82 ASN A CA 1
ATOM 664 C C . ASN A 1 82 ? 16.312 -8.078 -30.391 1 91.06 82 ASN A C 1
ATOM 666 O O . ASN A 1 82 ? 15.711 -8.297 -29.344 1 91.06 82 ASN A O 1
ATOM 670 N N . GLN A 1 83 ? 17.578 -7.969 -30.391 1 88.06 83 GLN A N 1
ATOM 671 C CA . GLN A 1 83 ? 18.438 -8.453 -29.312 1 88.06 83 GLN A CA 1
ATOM 672 C C . GLN A 1 83 ? 18.297 -7.586 -28.078 1 88.06 83 GLN A C 1
ATOM 674 O O . GLN A 1 83 ? 18.703 -7.988 -26.984 1 88.06 83 GLN A O 1
ATOM 679 N N . ARG A 1 84 ? 17.719 -6.469 -28.156 1 88.31 84 ARG A N 1
ATOM 680 C CA . ARG A 1 84 ? 17.516 -5.605 -26.984 1 88.31 84 ARG A CA 1
ATOM 681 C C . ARG A 1 84 ? 16.281 -6.023 -26.203 1 88.31 84 ARG A C 1
ATOM 683 O O . ARG A 1 84 ? 16.109 -5.609 -25.047 1 88.31 84 ARG A O 1
ATOM 690 N N . GLN A 1 85 ? 15.586 -6.871 -26.859 1 92.25 85 GLN A N 1
ATOM 691 C CA . GLN A 1 85 ? 14.336 -7.289 -26.234 1 92.25 85 GLN A CA 1
ATOM 692 C C . GLN A 1 85 ? 14.484 -8.641 -25.547 1 92.25 85 GLN A C 1
ATOM 694 O O . GLN A 1 85 ? 14.992 -9.594 -26.156 1 92.25 85 GLN A O 1
ATOM 699 N N . LEU A 1 86 ? 14.117 -8.68 -24.359 1 94.94 86 LEU A N 1
ATOM 700 C CA . LEU A 1 86 ? 14.094 -9.938 -23.609 1 94.94 86 LEU A CA 1
ATOM 701 C C . LEU A 1 86 ? 12.68 -10.516 -23.578 1 94.94 86 LEU A C 1
ATOM 703 O O . LEU A 1 86 ? 11.727 -9.82 -23.219 1 94.94 86 LEU A O 1
ATOM 707 N N . ILE A 1 87 ? 12.586 -11.789 -23.984 1 96.62 87 ILE A N 1
ATOM 708 C CA . ILE A 1 87 ? 11.297 -12.484 -23.984 1 96.62 87 ILE A CA 1
ATOM 709 C C . ILE A 1 87 ? 11.211 -13.398 -22.766 1 96.62 87 ILE A C 1
ATOM 711 O O . ILE A 1 87 ? 12.156 -14.125 -22.453 1 96.62 87 ILE A O 1
ATOM 715 N N . VAL A 1 88 ? 10.07 -13.344 -22.078 1 97.19 88 VAL A N 1
ATOM 716 C CA . VAL A 1 88 ? 9.852 -14.117 -20.859 1 97.19 88 VAL A CA 1
ATOM 717 C C . VAL A 1 88 ? 8.852 -15.242 -21.125 1 97.19 88 VAL A C 1
ATOM 719 O O . VAL A 1 88 ? 7.801 -15.008 -21.734 1 97.19 88 VAL A O 1
ATOM 722 N N . ASN A 1 89 ? 9.195 -16.453 -20.688 1 95.62 89 ASN A N 1
ATOM 723 C CA . ASN A 1 89 ? 8.32 -17.609 -20.828 1 95.62 89 ASN A CA 1
ATOM 724 C C . ASN A 1 89 ? 8.117 -18.328 -19.5 1 95.62 89 ASN A C 1
ATOM 726 O O . ASN A 1 89 ? 8.984 -18.281 -18.625 1 95.62 89 ASN A O 1
ATOM 730 N N . LEU A 1 90 ? 6.926 -19 -19.453 1 94.56 90 LEU A N 1
ATOM 731 C CA . LEU A 1 90 ? 6.672 -19.844 -18.281 1 94.56 90 LEU A CA 1
ATOM 732 C C . LEU A 1 90 ? 7.34 -21.203 -18.453 1 94.56 90 LEU A C 1
ATOM 734 O O . LEU A 1 90 ? 7.414 -21.734 -19.562 1 94.56 90 LEU A O 1
ATOM 738 N N . ARG A 1 91 ? 7.742 -21.719 -17.25 1 94.12 91 ARG A N 1
ATOM 739 C CA . ARG A 1 91 ? 8.258 -23.078 -17.25 1 94.12 91 ARG A CA 1
ATOM 740 C C . ARG A 1 91 ? 7.246 -24.062 -16.672 1 94.12 91 ARG A C 1
ATOM 742 O O . ARG A 1 91 ? 6.203 -23.641 -16.156 1 94.12 91 ARG A O 1
ATOM 749 N N . GLY A 1 92 ? 7.547 -25.344 -16.812 1 87.56 92 GLY A N 1
ATOM 750 C CA . GLY A 1 92 ? 6.648 -26.406 -16.375 1 87.56 92 GLY A CA 1
ATOM 751 C C . GLY A 1 92 ? 6.309 -26.312 -14.898 1 87.56 92 GLY A C 1
ATOM 752 O O . GLY A 1 92 ? 5.168 -26.562 -14.5 1 87.56 92 GLY A O 1
ATOM 753 N N . LYS A 1 93 ? 7.195 -25.797 -14.172 1 88.06 93 LYS A N 1
ATOM 754 C CA . LYS A 1 93 ? 7.008 -25.656 -12.734 1 88.06 93 LYS A CA 1
ATOM 755 C C . LYS A 1 93 ? 5.891 -24.672 -12.414 1 88.06 93 LYS A C 1
ATOM 757 O O . LYS A 1 93 ? 5.074 -24.906 -11.523 1 88.06 93 LYS A O 1
ATOM 762 N N . ALA A 1 94 ? 5.902 -23.609 -13.133 1 85.81 94 ALA A N 1
ATOM 763 C CA . ALA A 1 94 ? 4.891 -22.578 -12.914 1 85.81 94 ALA A CA 1
ATOM 764 C C . ALA A 1 94 ? 3.494 -23.094 -13.234 1 85.81 94 ALA A C 1
ATOM 766 O O . ALA A 1 94 ? 2.562 -22.922 -12.445 1 85.81 94 ALA A O 1
ATOM 767 N N . LEU A 1 95 ? 3.439 -23.766 -14.266 1 82.38 95 LEU A N 1
ATOM 768 C CA . LEU A 1 95 ? 2.16 -24.328 -14.688 1 82.38 95 LEU A CA 1
ATOM 769 C C . LEU A 1 95 ? 1.676 -25.375 -13.688 1 82.38 95 LEU A C 1
ATOM 771 O O . LEU A 1 95 ? 0.503 -25.375 -13.305 1 82.38 95 LEU A O 1
ATOM 775 N N . HIS A 1 96 ? 2.611 -26.125 -13.281 1 83.31 96 HIS A N 1
ATOM 776 C CA . HIS A 1 96 ? 2.295 -27.188 -12.32 1 83.31 96 HIS A CA 1
ATOM 777 C C . HIS A 1 96 ? 1.808 -26.609 -11 1 83.31 96 HIS A C 1
ATOM 779 O O . HIS A 1 96 ? 0.729 -26.953 -10.516 1 83.31 96 HIS A O 1
ATOM 785 N N . ASP A 1 97 ? 2.494 -25.625 -10.445 1 82.19 97 ASP A N 1
ATOM 786 C CA . ASP A 1 97 ? 2.242 -25.109 -9.102 1 82.19 97 ASP A CA 1
ATOM 787 C C . ASP A 1 97 ? 1.037 -24.172 -9.094 1 82.19 97 ASP A C 1
ATOM 789 O O . ASP A 1 97 ? 0.32 -24.094 -8.094 1 82.19 97 ASP A O 1
ATOM 793 N N . LEU A 1 98 ? 0.791 -23.594 -10.258 1 78.38 98 LEU A N 1
ATOM 794 C CA . LEU A 1 98 ? -0.234 -22.562 -10.234 1 78.38 98 LEU A CA 1
ATOM 795 C C . LEU A 1 98 ? -1.527 -23.062 -10.875 1 78.38 98 LEU A C 1
ATOM 797 O O . LEU A 1 98 ? -2.615 -22.578 -10.531 1 78.38 98 LEU A O 1
ATOM 801 N N . GLN A 1 99 ? -1.446 -23.969 -11.766 1 73.38 99 GLN A N 1
ATOM 802 C CA . GLN A 1 99 ? -2.627 -24.312 -12.547 1 73.38 99 GLN A CA 1
ATOM 803 C C . GLN A 1 99 ? -2.93 -25.812 -12.461 1 73.38 99 GLN A C 1
ATOM 805 O O . GLN A 1 99 ? -4.043 -26.203 -12.109 1 73.38 99 GLN A O 1
ATOM 810 N N . ASP A 1 100 ? -1.898 -26.578 -12.766 1 73.44 100 ASP A N 1
ATOM 811 C CA . ASP A 1 100 ? -2.152 -28 -12.992 1 73.44 100 ASP A CA 1
ATOM 812 C C . ASP A 1 100 ? -2.344 -28.75 -11.672 1 73.44 100 ASP A C 1
ATOM 814 O O . ASP A 1 100 ? -3.295 -29.516 -11.516 1 73.44 100 ASP A O 1
ATOM 818 N N . GLN A 1 101 ? -1.422 -28.625 -10.719 1 78 101 GLN A N 1
ATOM 819 C CA . GLN A 1 101 ? -1.496 -29.344 -9.445 1 78 101 GLN A CA 1
ATOM 820 C C . GLN A 1 101 ? -1.063 -28.438 -8.289 1 78 101 GLN A C 1
ATOM 822 O O . GLN A 1 101 ? -0.102 -28.75 -7.582 1 78 101 GLN A O 1
ATOM 827 N N . PRO A 1 102 ? -1.891 -27.422 -8.258 1 73.88 102 PRO A N 1
ATOM 828 C CA . PRO A 1 102 ? -1.566 -26.641 -7.062 1 73.88 102 PRO A CA 1
ATOM 829 C C . PRO A 1 102 ? -1.795 -27.422 -5.77 1 73.88 102 PRO A C 1
ATOM 831 O O . PRO A 1 102 ? -2.574 -28.391 -5.75 1 73.88 102 PRO A O 1
ATOM 834 N N . SER A 1 103 ? -1.02 -27.094 -4.789 1 81.12 103 SER A N 1
ATOM 835 C CA . SER A 1 103 ? -1.237 -27.75 -3.5 1 81.12 103 SER A CA 1
ATOM 836 C C . SER A 1 103 ? -2.648 -27.484 -2.982 1 81.12 103 SER A C 1
ATOM 838 O O . SER A 1 103 ? -3.279 -26.5 -3.355 1 81.12 103 SER A O 1
ATOM 840 N N . GLU A 1 104 ? -3.094 -28.391 -2.264 1 82.5 104 GLU A N 1
ATOM 841 C CA . GLU A 1 104 ? -4.41 -28.234 -1.65 1 82.5 104 GLU A CA 1
ATOM 842 C C . GLU A 1 104 ? -4.488 -26.938 -0.836 1 82.5 104 GLU A C 1
ATOM 844 O O . GLU A 1 104 ? -5.52 -26.266 -0.823 1 82.5 104 GLU A O 1
ATOM 849 N N . GLN A 1 105 ? -3.391 -26.625 -0.265 1 81.75 105 GLN A N 1
ATOM 850 C CA . GLN A 1 105 ? -3.328 -25.406 0.523 1 81.75 105 GLN A CA 1
ATOM 851 C C . GLN A 1 105 ? -3.48 -24.172 -0.365 1 81.75 105 GLN A C 1
ATOM 853 O O . GLN A 1 105 ? -4.246 -23.266 -0.045 1 81.75 105 GLN A O 1
ATOM 858 N N . HIS A 1 106 ? -2.838 -24.188 -1.438 1 82.88 106 HIS A N 1
ATOM 859 C CA . HIS A 1 106 ? -2.9 -23.062 -2.367 1 82.88 106 HIS A CA 1
ATOM 860 C C . HIS A 1 106 ? -4.305 -22.891 -2.936 1 82.88 106 HIS A C 1
ATOM 862 O O . HIS A 1 106 ? -4.82 -21.781 -3.004 1 82.88 106 HIS A O 1
ATOM 868 N N . LEU A 1 107 ? -4.875 -24 -3.27 1 83.56 107 LEU A N 1
ATOM 869 C CA . LEU A 1 107 ? -6.219 -23.953 -3.838 1 83.56 107 LEU A CA 1
ATOM 870 C C . LEU A 1 107 ? -7.23 -23.453 -2.816 1 83.56 107 LEU A C 1
ATOM 872 O O . LEU A 1 107 ? -8.078 -22.609 -3.141 1 83.56 107 LEU A O 1
ATOM 876 N N . SER A 1 108 ? -7.082 -23.969 -1.649 1 86.69 108 SER A N 1
ATOM 877 C CA . SER A 1 108 ? -8 -23.578 -0.587 1 86.69 108 SER A CA 1
ATOM 878 C C . SER A 1 108 ? -7.887 -22.094 -0.272 1 86.69 108 SER A C 1
ATOM 880 O O . SER A 1 108 ? -8.898 -21.391 -0.175 1 86.69 108 SER A O 1
ATOM 882 N N . VAL A 1 109 ? -6.688 -21.641 -0.161 1 84.44 109 VAL A N 1
ATOM 883 C CA . VAL A 1 109 ? -6.438 -20.25 0.158 1 84.44 109 VAL A CA 1
ATOM 884 C C . VAL A 1 109 ? -6.957 -19.359 -0.97 1 84.44 109 VAL A C 1
ATOM 886 O O . VAL A 1 109 ? -7.625 -18.344 -0.718 1 84.44 109 VAL A O 1
ATOM 889 N N . LYS A 1 110 ? -6.723 -19.766 -2.145 1 83.69 110 LYS A N 1
ATOM 890 C CA . LYS A 1 110 ? -7.168 -19 -3.305 1 83.69 110 LYS A CA 1
ATOM 891 C C . LYS A 1 110 ? -8.688 -18.875 -3.332 1 83.69 110 LYS A C 1
ATOM 893 O O . LYS A 1 110 ? -9.219 -17.781 -3.592 1 83.69 110 LYS A O 1
ATOM 898 N N . GLN A 1 111 ? -9.281 -19.984 -3.105 1 86.81 111 GLN A N 1
ATOM 899 C CA . GLN A 1 111 ? -10.742 -19.984 -3.125 1 86.81 111 GLN A CA 1
ATOM 900 C C . GLN A 1 111 ? -11.305 -19.094 -2.018 1 86.81 111 GLN A C 1
ATOM 902 O O . GLN A 1 111 ? -12.234 -18.312 -2.248 1 86.81 111 GLN A O 1
ATOM 907 N N . GLN A 1 112 ? -10.773 -19.234 -0.864 1 88.31 112 GLN A N 1
ATOM 908 C CA . GLN A 1 112 ? -11.234 -18.438 0.263 1 88.31 112 GLN A CA 1
ATOM 909 C C . GLN A 1 112 ? -11 -16.938 0.005 1 88.31 112 GLN A C 1
ATOM 911 O O . GLN A 1 112 ? -11.828 -16.109 0.378 1 88.31 112 GLN A O 1
ATOM 916 N N . MET A 1 113 ? -9.898 -16.641 -0.593 1 86.31 113 MET A N 1
ATOM 917 C CA . MET A 1 113 ? -9.594 -15.25 -0.94 1 86.31 113 MET A CA 1
ATOM 918 C C . MET A 1 113 ? -10.602 -14.711 -1.943 1 86.31 113 MET A C 1
ATOM 920 O O . MET A 1 113 ? -11.094 -13.586 -1.795 1 86.31 113 MET A O 1
ATOM 924 N N . GLN A 1 114 ? -10.914 -15.516 -2.893 1 87.31 114 GLN A N 1
ATOM 925 C CA . GLN A 1 114 ? -11.867 -15.109 -3.924 1 87.31 114 GLN A CA 1
ATOM 926 C C . GLN A 1 114 ? -13.25 -14.859 -3.328 1 87.31 114 GLN A C 1
ATOM 928 O O . GLN A 1 114 ? -14.023 -14.062 -3.859 1 87.31 114 GLN A O 1
ATOM 933 N N . ASP A 1 115 ? -13.492 -15.531 -2.178 1 91.12 115 ASP A N 1
ATOM 934 C CA . ASP A 1 115 ? -14.82 -15.477 -1.572 1 91.12 115 ASP A CA 1
ATOM 935 C C . ASP A 1 115 ? -14.953 -14.258 -0.662 1 91.12 115 ASP A C 1
ATOM 937 O O . ASP A 1 115 ? -16.047 -13.969 -0.152 1 91.12 115 ASP A O 1
ATOM 941 N N . ILE A 1 116 ? -13.922 -13.547 -0.51 1 92.25 116 ILE A N 1
ATOM 942 C CA . ILE A 1 116 ? -13.953 -12.391 0.383 1 92.25 116 ILE A CA 1
ATOM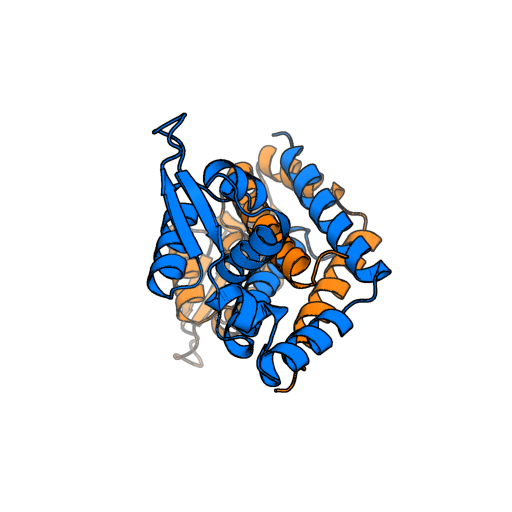 943 C C . ILE A 1 116 ? -14.891 -11.328 -0.184 1 92.25 116 ILE A C 1
ATOM 945 O O . ILE A 1 116 ? -15.68 -10.734 0.551 1 92.25 116 ILE A O 1
ATOM 949 N N . PHE A 1 117 ? -14.812 -11.133 -1.509 1 93.75 117 PHE A N 1
ATOM 950 C CA . PHE A 1 117 ? -15.617 -10.102 -2.158 1 93.75 117 PHE A CA 1
ATOM 951 C C . PHE A 1 117 ? -16.594 -10.719 -3.154 1 93.75 117 PHE A C 1
ATOM 953 O O . PHE A 1 117 ? -16.25 -11.688 -3.844 1 93.75 117 PHE A O 1
ATOM 960 N N . THR A 1 118 ? -17.781 -10.188 -3.215 1 94 118 THR A N 1
ATOM 961 C CA . THR A 1 118 ? -18.641 -10.445 -4.367 1 94 118 THR A CA 1
ATOM 962 C C . THR A 1 118 ? -18.094 -9.758 -5.613 1 94 118 THR A C 1
ATOM 964 O O . THR A 1 118 ? -17.219 -8.891 -5.516 1 94 118 THR A O 1
ATOM 967 N N . ALA A 1 119 ? -18.594 -10.148 -6.762 1 92.19 119 ALA A N 1
ATOM 968 C CA . ALA A 1 119 ? -18.188 -9.508 -8.008 1 92.19 119 ALA A CA 1
ATOM 969 C C . ALA A 1 119 ? -18.453 -8 -7.957 1 92.19 119 ALA A C 1
ATOM 971 O O . ALA A 1 119 ? -17.625 -7.211 -8.422 1 92.19 119 ALA A O 1
ATOM 972 N N . GLU A 1 120 ? -19.516 -7.648 -7.348 1 94.62 120 GLU A N 1
ATOM 973 C CA . GLU A 1 120 ? -19.891 -6.242 -7.246 1 94.62 120 GLU A CA 1
ATOM 974 C C . GLU A 1 120 ? -18.938 -5.484 -6.309 1 94.62 120 GLU A C 1
ATOM 976 O O . GLU A 1 120 ? -18.531 -4.363 -6.613 1 94.62 120 GLU A O 1
ATOM 981 N N . GLU A 1 121 ? -18.641 -6.086 -5.203 1 94.94 121 GLU A N 1
ATOM 982 C CA . GLU A 1 121 ? -17.719 -5.461 -4.25 1 94.94 121 GLU A CA 1
ATOM 983 C C . GLU A 1 121 ? -16.344 -5.281 -4.852 1 94.94 121 GLU A C 1
ATOM 985 O O . GLU A 1 121 ? -15.695 -4.246 -4.648 1 94.94 121 GLU A O 1
ATOM 990 N N . SER A 1 122 ? -15.883 -6.266 -5.605 1 94.19 122 SER A N 1
ATOM 991 C CA . SER A 1 122 ? -14.586 -6.199 -6.27 1 94.19 122 SER A CA 1
ATOM 992 C C . SER A 1 122 ? -14.539 -5.062 -7.285 1 94.19 122 SER A C 1
ATOM 994 O O . SER A 1 122 ? -13.57 -4.309 -7.336 1 94.19 122 SER A O 1
ATOM 996 N N . GLU A 1 123 ? -15.547 -4.977 -7.98 1 94.56 123 GLU A N 1
ATOM 997 C CA . GLU A 1 123 ? -15.633 -3.92 -8.984 1 94.56 123 GLU A CA 1
ATOM 998 C C . GLU A 1 123 ? -15.695 -2.543 -8.328 1 94.56 123 GLU A C 1
ATOM 1000 O O . GLU A 1 123 ? -15.047 -1.601 -8.797 1 94.56 123 GLU A O 1
ATOM 1005 N N . THR A 1 124 ? -16.453 -2.471 -7.293 1 96.06 124 THR A N 1
ATOM 1006 C CA . THR A 1 124 ? -16.578 -1.209 -6.57 1 96.06 124 T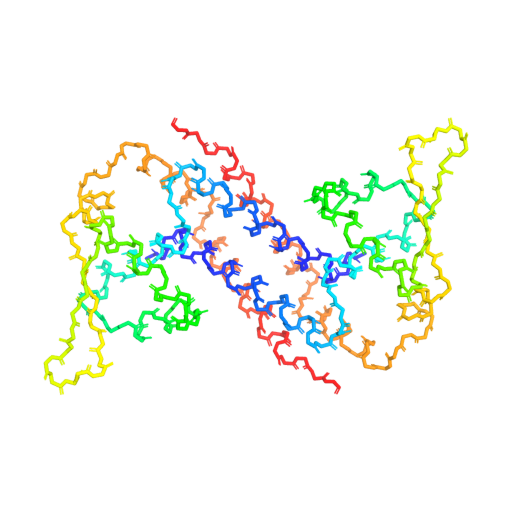HR A CA 1
ATOM 1007 C C . THR A 1 124 ? -15.219 -0.781 -6.008 1 96.06 124 THR A C 1
ATOM 1009 O O . THR A 1 124 ? -14.828 0.378 -6.145 1 96.06 124 THR A O 1
ATOM 1012 N N . LEU A 1 125 ? -14.547 -1.717 -5.379 1 95.94 125 LEU A N 1
ATOM 1013 C CA . LEU A 1 125 ? -13.227 -1.415 -4.84 1 95.94 125 LEU A CA 1
ATOM 1014 C C . LEU A 1 125 ? -12.281 -0.964 -5.949 1 95.94 125 LEU A C 1
ATOM 1016 O O . LEU A 1 125 ? -11.602 0.056 -5.812 1 95.94 125 LEU A O 1
ATOM 1020 N N . SER A 1 126 ? -12.281 -1.688 -7.035 1 95.31 126 SER A N 1
ATOM 1021 C CA . SER A 1 126 ? -11.43 -1.353 -8.172 1 95.31 126 SER A CA 1
ATOM 1022 C C . SER A 1 126 ? -11.727 0.051 -8.688 1 95.31 126 SER A C 1
ATOM 1024 O O . SER A 1 126 ? -10.805 0.835 -8.938 1 95.31 126 SER A O 1
ATOM 1026 N N . ASN A 1 127 ? -12.938 0.385 -8.773 1 96.38 127 ASN A N 1
ATOM 1027 C CA . ASN A 1 127 ? -13.359 1.684 -9.289 1 96.38 127 ASN A CA 1
ATOM 1028 C C . ASN A 1 127 ? -12.969 2.816 -8.344 1 96.38 127 ASN A C 1
ATOM 1030 O O . ASN A 1 127 ? -12.562 3.891 -8.789 1 96.38 127 ASN A O 1
ATOM 1034 N N . LEU A 1 128 ? -13.148 2.592 -7.082 1 96.25 128 LEU A N 1
ATOM 1035 C CA . LEU A 1 128 ? -12.812 3.611 -6.094 1 96.25 128 LEU A CA 1
ATOM 1036 C C . LEU A 1 128 ? -11.312 3.859 -6.062 1 96.25 128 LEU A C 1
ATOM 1038 O O . LEU A 1 128 ? -10.867 4.996 -5.891 1 96.25 128 LEU A O 1
ATOM 1042 N N . LEU A 1 129 ? -10.516 2.797 -6.223 1 96 129 LEU A N 1
ATOM 1043 C CA . LEU A 1 129 ? -9.062 2.945 -6.277 1 96 129 LEU A CA 1
ATOM 1044 C C . LEU A 1 129 ? -8.648 3.754 -7.5 1 96 129 LEU A C 1
ATOM 1046 O O . LEU A 1 129 ? -7.773 4.621 -7.41 1 96 129 LEU A O 1
ATOM 1050 N N . ASP A 1 130 ? -9.312 3.5 -8.625 1 95.25 130 ASP A N 1
ATOM 1051 C CA . ASP A 1 130 ? -9.039 4.266 -9.844 1 95.25 130 ASP A CA 1
ATOM 1052 C C . ASP A 1 130 ? -9.414 5.738 -9.656 1 95.25 130 ASP A C 1
ATOM 1054 O O . ASP A 1 130 ? -8.664 6.629 -10.062 1 95.25 130 ASP A O 1
ATOM 1058 N N . LYS A 1 131 ? -10.539 5.941 -9.047 1 95.62 131 LYS A N 1
ATOM 1059 C CA . LYS A 1 131 ? -11.016 7.301 -8.797 1 95.62 131 LYS A CA 1
ATOM 1060 C C . LYS A 1 131 ? -10.047 8.062 -7.898 1 95.62 131 LYS A C 1
ATOM 1062 O O . LYS A 1 131 ? -9.812 9.258 -8.094 1 95.62 131 LYS A O 1
ATOM 1067 N N . LEU A 1 132 ? -9.516 7.387 -6.926 1 94.31 132 LEU A N 1
ATOM 1068 C CA . LEU A 1 132 ? -8.555 7.98 -5.996 1 94.31 132 LEU A CA 1
ATOM 1069 C C . LEU A 1 132 ? -7.301 8.438 -6.727 1 94.31 132 LEU A C 1
ATOM 1071 O O . LEU A 1 132 ? -6.867 9.586 -6.57 1 94.31 132 LEU A O 1
ATOM 1075 N N . ILE A 1 133 ? -6.742 7.574 -7.586 1 92.81 133 ILE A N 1
ATOM 1076 C CA . ILE A 1 133 ? -5.531 7.891 -8.328 1 92.81 133 ILE A CA 1
ATOM 1077 C C . ILE A 1 133 ? -5.801 9.055 -9.289 1 92.81 133 ILE A C 1
ATOM 1079 O O . ILE A 1 133 ? -5.027 10.008 -9.344 1 92.81 133 ILE A O 1
ATOM 1083 N N . ASN A 1 134 ? -6.871 8.945 -10 1 93.62 134 ASN A N 1
ATOM 1084 C CA . ASN A 1 134 ? -7.215 10 -10.953 1 93.62 134 ASN A CA 1
ATOM 1085 C C . ASN A 1 134 ? -7.438 11.336 -10.25 1 93.62 134 ASN A C 1
ATOM 1087 O O . ASN A 1 134 ? -6.996 12.375 -10.742 1 93.62 134 ASN A O 1
ATOM 1091 N N . GLY A 1 135 ? -8.156 11.305 -9.148 1 91.56 135 GLY A N 1
ATOM 1092 C CA . GLY A 1 135 ? -8.391 12.516 -8.375 1 91.56 135 GLY A CA 1
ATOM 1093 C C . GLY A 1 135 ? -7.113 13.156 -7.871 1 91.56 135 GLY A C 1
ATOM 1094 O O . GLY A 1 135 ? -6.957 14.375 -7.945 1 91.56 135 GLY A O 1
ATOM 1095 N N . LEU A 1 136 ? -6.207 12.352 -7.383 1 89.31 136 LEU A N 1
ATOM 1096 C CA . LEU A 1 136 ? -4.957 12.867 -6.832 1 89.31 136 LEU A CA 1
ATOM 1097 C C . LEU A 1 136 ? -4.059 13.406 -7.941 1 89.31 136 LEU A C 1
ATOM 1099 O O . LEU A 1 136 ? -3.359 14.406 -7.746 1 89.31 136 LEU A O 1
ATOM 1103 N N . GLU A 1 137 ? -4.07 12.719 -9.07 1 90.38 137 GLU A N 1
ATOM 1104 C CA . GLU A 1 137 ? -3.258 13.156 -10.203 1 90.38 137 GLU A CA 1
ATOM 1105 C C . GLU A 1 137 ? -3.727 14.508 -10.727 1 90.38 137 GLU A C 1
ATOM 1107 O O . GLU A 1 137 ? -2.93 15.289 -11.258 1 90.38 137 GLU A O 1
ATOM 1112 N N . ASN A 1 138 ? -4.949 14.797 -10.461 1 90.06 138 ASN A N 1
ATOM 1113 C CA . ASN A 1 138 ? -5.527 16.016 -11.023 1 90.06 138 ASN A CA 1
ATOM 1114 C C . ASN A 1 138 ? -5.48 17.172 -10.031 1 90.06 138 ASN A C 1
ATOM 1116 O O . ASN A 1 138 ? -5.961 18.266 -10.328 1 90.06 138 ASN A O 1
ATOM 1120 N N . ILE A 1 139 ? -5.008 16.875 -8.906 1 85.44 139 ILE A N 1
ATOM 1121 C CA . ILE A 1 139 ? -4.898 17.953 -7.93 1 85.44 139 ILE A CA 1
ATOM 1122 C C . ILE A 1 139 ? -3.863 18.969 -8.406 1 85.44 139 ILE A C 1
ATOM 1124 O O . ILE A 1 139 ? -2.775 18.594 -8.852 1 85.44 139 ILE A O 1
ATOM 1128 N N . THR A 1 140 ? -4.301 20.156 -8.625 1 77.25 140 THR A N 1
ATOM 1129 C CA . THR A 1 140 ? -3.471 21.266 -9.078 1 77.25 140 THR A CA 1
ATOM 1130 C C . THR A 1 140 ? -3.066 22.156 -7.906 1 77.25 140 THR A C 1
ATOM 1132 O O . THR A 1 140 ? -3.789 22.234 -6.914 1 77.25 140 THR A O 1
ATOM 1135 N N . PHE A 1 141 ? -1.724 22.609 -7.883 1 68.69 141 PHE A N 1
ATOM 1136 C CA . PHE A 1 141 ? -1.233 23.547 -6.887 1 68.69 141 PHE A CA 1
ATOM 1137 C C . PHE A 1 141 ? -1.844 24.922 -7.105 1 68.69 141 PHE A C 1
ATOM 1139 O O . PHE A 1 141 ? -2.18 25.297 -8.234 1 68.69 141 PHE A O 1
ATOM 1146 N N . MET B 1 1 ? -12.375 -12.984 -15.188 1 44.53 1 MET B N 1
ATOM 1147 C CA . MET B 1 1 ? -12.562 -12.438 -13.844 1 44.53 1 MET B CA 1
ATOM 1148 C C . MET B 1 1 ? -11.227 -12.273 -13.133 1 44.53 1 MET B C 1
ATOM 1150 O O . MET B 1 1 ? -10.453 -13.227 -13.031 1 44.53 1 MET B O 1
ATOM 1154 N N . THR B 1 2 ? -10.703 -11.078 -13.109 1 57.16 2 THR B N 1
ATOM 1155 C CA . THR B 1 2 ? -9.383 -10.82 -12.539 1 57.16 2 THR B CA 1
ATOM 1156 C C . THR B 1 2 ? -9.305 -11.344 -11.109 1 57.16 2 THR B C 1
ATOM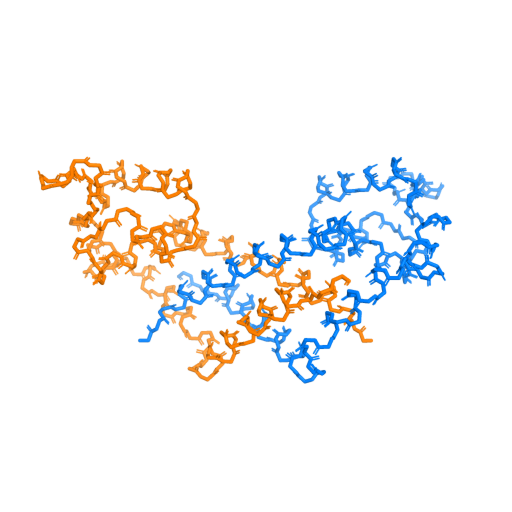 1158 O O . THR B 1 2 ? -10.227 -11.141 -10.312 1 57.16 2 THR B O 1
ATOM 1161 N N . GLU B 1 3 ? -8.406 -12.367 -10.977 1 73.56 3 GLU B N 1
ATOM 1162 C CA . GLU B 1 3 ? -8.164 -13.047 -9.711 1 73.56 3 GLU B CA 1
ATOM 1163 C C . GLU B 1 3 ? -7.91 -12.039 -8.586 1 73.56 3 GLU B C 1
ATOM 1165 O O . GLU B 1 3 ? -7.461 -10.922 -8.836 1 73.56 3 GLU B O 1
ATOM 1170 N N . LEU B 1 4 ? -8.562 -12.305 -7.461 1 79.94 4 LEU B N 1
ATOM 1171 C CA . LEU B 1 4 ? -8.375 -11.477 -6.273 1 79.94 4 LEU B CA 1
ATOM 1172 C C . LEU B 1 4 ? -6.938 -10.984 -6.172 1 79.94 4 LEU B C 1
ATOM 1174 O O . LEU B 1 4 ? -6.691 -9.867 -5.719 1 79.94 4 LEU B O 1
ATOM 1178 N N . SER B 1 5 ? -6.094 -11.766 -6.809 1 84.75 5 SER B N 1
ATOM 1179 C CA . SER B 1 5 ? -4.688 -11.375 -6.762 1 84.75 5 SER B CA 1
ATOM 1180 C C . SER B 1 5 ? -4.445 -10.094 -7.559 1 84.75 5 SER B C 1
ATOM 1182 O O . SER B 1 5 ? -3.637 -9.25 -7.16 1 84.75 5 SER B O 1
ATOM 1184 N N . SER B 1 6 ? -5.18 -9.953 -8.602 1 88.62 6 SER B N 1
ATOM 1185 C CA . SER B 1 6 ? -5.066 -8.742 -9.414 1 88.62 6 SER B CA 1
ATOM 1186 C C . SER B 1 6 ? -5.582 -7.523 -8.656 1 88.62 6 SER B C 1
ATOM 1188 O O . SER B 1 6 ? -5.004 -6.441 -8.758 1 88.62 6 SER B O 1
ATOM 1190 N N . LEU B 1 7 ? -6.617 -7.742 -7.922 1 90.81 7 LEU B N 1
ATOM 1191 C CA . LEU B 1 7 ? -7.18 -6.668 -7.113 1 90.81 7 LEU B CA 1
ATOM 1192 C C . LEU B 1 7 ? -6.234 -6.285 -5.98 1 90.81 7 LEU B C 1
ATOM 1194 O O . LEU B 1 7 ? -6.078 -5.102 -5.668 1 90.81 7 LEU B O 1
ATOM 1198 N N . LEU B 1 8 ? -5.609 -7.285 -5.367 1 92.56 8 LEU B N 1
ATOM 1199 C CA . LEU B 1 8 ? -4.629 -7.035 -4.32 1 92.56 8 LEU B CA 1
ATOM 1200 C C . LEU B 1 8 ? -3.432 -6.266 -4.867 1 92.56 8 LEU B C 1
ATOM 1202 O O . LEU B 1 8 ? -2.934 -5.34 -4.223 1 92.56 8 LEU B O 1
ATOM 1206 N N . TYR B 1 9 ? -3.117 -6.598 -6.035 1 92.69 9 TYR B N 1
ATOM 1207 C CA . TYR B 1 9 ? -2 -5.91 -6.672 1 92.69 9 TYR B CA 1
ATOM 1208 C C . TYR B 1 9 ? -2.369 -4.469 -7.012 1 92.69 9 TYR B C 1
ATOM 1210 O O . TYR B 1 9 ? -1.548 -3.562 -6.871 1 92.69 9 TYR B O 1
ATOM 1218 N N . LYS B 1 10 ? -3.576 -4.289 -7.457 1 92.38 10 LYS B N 1
ATOM 1219 C CA . LYS B 1 10 ? -4.059 -2.938 -7.73 1 92.38 10 LYS B CA 1
ATOM 1220 C C . LYS B 1 10 ? -4.043 -2.084 -6.465 1 92.38 10 LYS B C 1
ATOM 1222 O O . LYS B 1 10 ? -3.693 -0.902 -6.508 1 92.38 10 LYS B O 1
ATOM 1227 N N . LEU B 1 11 ? -4.43 -2.695 -5.387 1 94.69 11 LEU B N 1
ATOM 1228 C CA . LEU B 1 11 ? -4.363 -2.014 -4.098 1 94.69 11 LEU B CA 1
ATOM 1229 C C . LEU B 1 11 ? -2.936 -1.583 -3.783 1 94.69 11 LEU B C 1
ATOM 1231 O O . LEU B 1 11 ? -2.707 -0.455 -3.342 1 94.69 11 LEU B O 1
ATOM 1235 N N . LYS B 1 12 ? -2.033 -2.439 -4.023 1 94.06 12 LYS B N 1
ATOM 1236 C CA . LYS B 1 12 ? -0.62 -2.176 -3.773 1 94.06 12 LYS B CA 1
ATOM 1237 C C . LYS B 1 12 ? -0.115 -1.021 -4.633 1 94.06 12 LYS B C 1
ATOM 1239 O O . LYS B 1 12 ? 0.521 -0.094 -4.125 1 94.06 12 LYS B O 1
ATOM 1244 N N . THR B 1 13 ? -0.404 -1.066 -5.949 1 93.06 13 THR B N 1
ATOM 1245 C CA . THR B 1 13 ? 0.08 -0.028 -6.852 1 93.06 13 THR B CA 1
ATOM 1246 C C . THR B 1 13 ? -0.61 1.303 -6.566 1 93.06 13 THR B C 1
ATOM 1248 O O . THR B 1 13 ? 0.003 2.365 -6.691 1 93.06 13 THR B O 1
ATOM 1251 N N . THR B 1 14 ? -1.858 1.225 -6.16 1 94.25 14 THR B N 1
ATOM 1252 C CA . THR B 1 14 ? -2.582 2.436 -5.785 1 94.25 14 THR B CA 1
ATOM 1253 C C . THR B 1 14 ? -1.948 3.084 -4.555 1 94.25 14 THR B C 1
ATOM 1255 O O . THR B 1 14 ? -1.703 4.293 -4.543 1 94.25 14 THR B O 1
ATOM 1258 N N . ASP B 1 15 ? -1.698 2.25 -3.572 1 94.38 15 ASP B N 1
ATOM 1259 C CA . ASP B 1 15 ? -1.075 2.777 -2.361 1 94.38 15 ASP B CA 1
ATOM 1260 C C . ASP B 1 15 ? 0.26 3.447 -2.68 1 94.38 15 ASP B C 1
ATOM 1262 O O . ASP B 1 15 ? 0.555 4.531 -2.17 1 94.38 15 ASP B O 1
ATOM 1266 N N . GLN B 1 16 ? 1.027 2.871 -3.545 1 92.75 16 GLN B N 1
ATOM 1267 C CA . GLN B 1 16 ? 2.318 3.426 -3.939 1 92.75 16 GLN B CA 1
ATOM 1268 C C . GLN B 1 16 ? 2.148 4.781 -4.621 1 92.75 16 GLN B C 1
ATOM 1270 O O . GLN B 1 16 ? 2.844 5.742 -4.285 1 92.75 16 GLN B O 1
ATOM 1275 N N . LYS B 1 17 ? 1.267 4.84 -5.523 1 92.19 17 LYS B N 1
ATOM 1276 C CA . LYS B 1 17 ? 1.031 6.074 -6.266 1 92.19 17 LYS B CA 1
ATOM 1277 C C . LYS B 1 17 ? 0.48 7.164 -5.352 1 92.19 17 LYS B C 1
ATOM 1279 O O . LYS B 1 17 ? 0.898 8.32 -5.434 1 92.19 17 LYS B O 1
ATOM 1284 N N . VAL B 1 18 ? -0.436 6.797 -4.492 1 91.44 18 VAL B N 1
ATOM 1285 C CA . VAL B 1 18 ? -1.057 7.734 -3.562 1 91.44 18 VAL B CA 1
ATOM 1286 C C . VAL B 1 18 ? 0.005 8.328 -2.637 1 91.44 18 VAL B C 1
ATOM 1288 O O . VAL B 1 18 ? 0.052 9.539 -2.432 1 91.44 18 VAL B O 1
ATOM 1291 N N . THR B 1 19 ? 0.822 7.457 -2.133 1 91 19 THR B N 1
ATOM 1292 C CA . THR B 1 19 ? 1.886 7.898 -1.239 1 91 19 THR B CA 1
ATOM 1293 C C . THR B 1 19 ? 2.83 8.859 -1.956 1 91 19 THR B C 1
ATOM 1295 O O . THR B 1 19 ? 3.16 9.922 -1.428 1 91 19 THR B O 1
ATOM 1298 N N . GLN B 1 20 ? 3.174 8.539 -3.152 1 91.56 20 GLN B N 1
ATOM 1299 C CA . GLN B 1 20 ? 4.066 9.383 -3.941 1 91.56 20 GLN B CA 1
ATOM 1300 C C . GLN B 1 20 ? 3.414 10.727 -4.258 1 91.56 20 GLN B C 1
ATOM 1302 O O . GLN B 1 20 ? 4.043 11.773 -4.113 1 91.56 20 GLN B O 1
ATOM 1307 N N . LEU B 1 21 ? 2.199 10.703 -4.699 1 88.69 21 LEU B N 1
ATOM 1308 C CA . LEU B 1 21 ? 1.483 11.922 -5.055 1 88.69 21 LEU B CA 1
ATOM 1309 C C . LEU B 1 21 ? 1.285 12.812 -3.834 1 88.69 21 LEU B C 1
ATOM 1311 O O . LEU B 1 21 ? 1.448 14.031 -3.916 1 88.69 21 LEU B O 1
ATOM 1315 N N . PHE B 1 22 ? 0.977 12.211 -2.73 1 87.75 22 PHE B N 1
ATOM 1316 C CA . PHE B 1 22 ? 0.8 12.945 -1.487 1 87.75 22 PHE B CA 1
ATOM 1317 C C . PHE B 1 22 ? 2.088 13.664 -1.096 1 87.75 22 PHE B C 1
ATOM 1319 O O . PHE B 1 22 ? 2.076 14.867 -0.82 1 87.75 22 PHE B O 1
ATOM 1326 N N . GLU B 1 23 ? 3.145 12.961 -1.154 1 88.69 23 GLU B N 1
ATOM 1327 C CA . GLU B 1 23 ? 4.438 13.508 -0.755 1 88.69 23 GLU B CA 1
ATOM 1328 C C . GLU B 1 23 ? 4.91 14.578 -1.733 1 88.69 23 GLU B C 1
ATOM 1330 O O . GLU B 1 23 ? 5.48 15.594 -1.323 1 88.69 23 GLU B O 1
ATOM 1335 N N . ASN B 1 24 ? 4.645 14.352 -2.934 1 87.75 24 ASN B N 1
ATOM 1336 C CA . ASN B 1 24 ? 5.023 15.336 -3.945 1 87.75 24 ASN B CA 1
ATOM 1337 C C . ASN B 1 24 ? 4.219 16.625 -3.805 1 87.75 24 ASN B C 1
ATOM 1339 O O . ASN B 1 24 ? 4.754 17.719 -3.977 1 87.75 24 ASN B O 1
ATOM 1343 N N . LYS B 1 25 ? 2.975 16.484 -3.447 1 84.81 25 LYS B N 1
ATOM 1344 C CA . LYS B 1 25 ? 2.082 17.641 -3.42 1 84.81 25 LYS B CA 1
ATOM 1345 C C . LYS B 1 25 ? 2.191 18.391 -2.094 1 84.81 25 LYS B C 1
ATOM 1347 O O . LYS B 1 25 ? 2.111 19.625 -2.061 1 84.81 25 LYS B O 1
ATOM 1352 N N . LEU B 1 26 ? 2.389 17.703 -0.976 1 83.62 26 LEU B N 1
ATOM 1353 C CA . LEU B 1 26 ? 2.363 18.344 0.336 1 83.62 26 LEU B CA 1
ATOM 1354 C C . LEU B 1 26 ? 3.764 18.406 0.938 1 83.62 26 LEU B C 1
ATOM 1356 O O . LEU B 1 26 ? 3.973 19.047 1.969 1 83.62 26 LEU B O 1
ATOM 1360 N N . SER B 1 27 ? 4.703 17.797 0.366 1 83.94 27 SER B N 1
ATOM 1361 C CA . SER B 1 27 ? 6.102 17.828 0.788 1 83.94 27 SER B CA 1
ATOM 1362 C C . SER B 1 27 ? 6.258 17.281 2.203 1 83.94 27 SER B C 1
ATOM 1364 O O . SER B 1 27 ? 7.035 17.812 2.998 1 83.94 27 SER B O 1
ATOM 1366 N N . ILE B 1 28 ? 5.383 16.359 2.58 1 85.5 28 ILE B N 1
ATOM 1367 C CA . ILE B 1 28 ? 5.473 15.664 3.859 1 85.5 28 ILE B CA 1
ATOM 1368 C C . ILE B 1 28 ? 5.035 14.211 3.691 1 85.5 28 ILE B C 1
ATOM 1370 O O . ILE B 1 28 ? 4.141 13.914 2.896 1 85.5 28 ILE B O 1
ATOM 1374 N N . SER B 1 29 ? 5.664 13.352 4.438 1 91.75 29 SER B N 1
ATOM 1375 C CA . SER B 1 29 ? 5.297 11.938 4.445 1 91.75 29 SER B CA 1
ATOM 1376 C C . SER B 1 29 ? 3.863 11.742 4.934 1 91.75 29 SER B C 1
ATOM 1378 O O . SER B 1 29 ? 3.428 12.406 5.875 1 91.75 29 SER B O 1
ATOM 1380 N N . LEU B 1 30 ? 3.225 10.797 4.312 1 91.62 30 LEU B N 1
ATOM 1381 C CA . LEU B 1 30 ? 1.852 10.5 4.703 1 91.62 30 LEU B CA 1
ATOM 1382 C C . LEU B 1 30 ? 1.782 10.07 6.164 1 91.62 30 LEU B C 1
ATOM 1384 O O . LEU B 1 30 ? 0.903 10.516 6.906 1 91.62 30 LEU B O 1
ATOM 1388 N N . THR B 1 31 ? 2.74 9.219 6.586 1 93.5 31 THR B N 1
ATOM 1389 C CA . THR B 1 31 ? 2.758 8.727 7.961 1 93.5 31 THR B CA 1
ATOM 1390 C C . THR B 1 31 ? 3 9.867 8.945 1 93.5 31 THR B C 1
ATOM 1392 O O . THR B 1 31 ? 2.295 9.992 9.945 1 93.5 31 THR B O 1
ATOM 1395 N N . ARG B 1 32 ? 3.924 10.68 8.656 1 93.06 32 ARG B N 1
ATOM 1396 C CA . ARG B 1 32 ? 4.219 11.812 9.523 1 93.06 32 ARG B CA 1
ATOM 1397 C C . ARG B 1 32 ? 3.055 12.797 9.562 1 93.06 32 ARG B C 1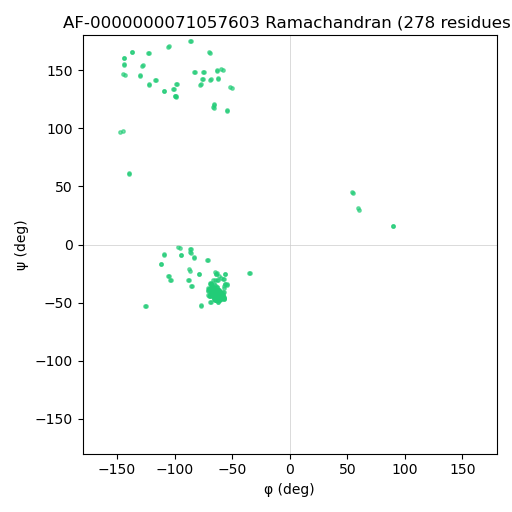
ATOM 1399 O O . ARG B 1 32 ? 2.746 13.367 10.609 1 93.06 32 ARG B O 1
ATOM 1406 N N . TYR B 1 33 ? 2.504 12.992 8.398 1 91.25 33 TYR B N 1
ATOM 1407 C CA . TYR B 1 33 ? 1.316 13.836 8.344 1 91.25 33 TYR B CA 1
ATOM 1408 C C . TYR B 1 33 ? 0.211 13.281 9.234 1 91.25 33 TYR B C 1
ATOM 1410 O O . TYR B 1 33 ? -0.42 14.031 9.984 1 91.25 33 TYR B O 1
ATOM 1418 N N . GLU B 1 34 ? -0.012 12.031 9.164 1 92.38 34 GLU B N 1
ATOM 1419 C CA . GLU B 1 34 ? -1.046 11.383 9.969 1 92.38 34 GLU B CA 1
ATOM 1420 C C . GLU B 1 34 ? -0.723 11.469 11.461 1 92.38 34 GLU B C 1
ATOM 1422 O O . GLU B 1 34 ? -1.623 11.625 12.289 1 92.38 34 GLU B O 1
ATOM 1427 N N . ILE B 1 35 ? 0.487 11.344 11.789 1 93.94 35 ILE B N 1
ATOM 1428 C CA . ILE B 1 35 ? 0.915 11.508 13.18 1 93.94 35 ILE B CA 1
ATOM 1429 C C . ILE B 1 35 ? 0.498 12.883 13.688 1 93.94 35 ILE B C 1
ATOM 1431 O O . ILE B 1 35 ? -0.104 12.992 14.758 1 93.94 35 ILE B O 1
ATOM 1435 N N . LEU B 1 36 ? 0.744 13.883 12.914 1 92.5 36 LEU B N 1
ATOM 1436 C CA . LEU B 1 36 ? 0.419 15.25 13.305 1 92.5 36 LEU B CA 1
ATOM 1437 C C . LEU B 1 36 ? -1.091 15.438 13.414 1 92.5 36 LEU B C 1
ATOM 1439 O O . LEU B 1 36 ? -1.574 16.094 14.344 1 92.5 36 LEU B O 1
ATOM 1443 N N . GLN B 1 37 ? -1.747 14.883 12.492 1 89 37 GLN B N 1
ATOM 1444 C CA . GLN B 1 37 ? -3.203 14.984 12.523 1 89 37 GLN B CA 1
ATOM 1445 C C . GLN B 1 37 ? -3.771 14.336 13.781 1 89 37 GLN B C 1
ATOM 1447 O O . GLN B 1 37 ? -4.668 14.891 14.422 1 89 37 GLN B O 1
ATOM 1452 N N . ARG B 1 38 ? -3.285 13.227 14.117 1 90.25 38 ARG B N 1
ATOM 1453 C CA . ARG B 1 38 ? -3.748 12.523 15.305 1 90.25 38 ARG B CA 1
ATOM 1454 C C . ARG B 1 38 ? -3.4 13.305 16.578 1 90.25 38 ARG B C 1
ATOM 1456 O O . ARG B 1 38 ? -4.195 13.359 17.516 1 90.25 38 ARG B O 1
ATOM 1463 N N . LEU B 1 39 ? -2.283 13.891 16.531 1 92.56 39 LEU B N 1
ATOM 1464 C CA . LEU B 1 39 ? -1.834 14.648 17.688 1 92.56 39 LEU B CA 1
ATOM 1465 C C . LEU B 1 39 ? -2.684 15.898 17.891 1 92.56 39 LEU B C 1
ATOM 1467 O O . LEU B 1 39 ? -2.867 16.359 19.016 1 92.56 39 LEU B O 1
ATOM 1471 N N . LEU B 1 40 ? -3.156 16.484 16.844 1 87.56 40 LEU B N 1
ATOM 1472 C CA . LEU B 1 40 ? -4.043 17.641 16.938 1 87.56 40 LEU B CA 1
ATOM 1473 C C . LEU B 1 40 ? -5.27 17.312 17.781 1 87.56 40 LEU B C 1
ATOM 1475 O O . LEU B 1 40 ? -5.801 18.188 18.469 1 87.56 40 LEU B O 1
ATOM 1479 N N . GLU B 1 41 ? -5.602 16.078 17.828 1 85.25 41 GLU B N 1
ATOM 1480 C CA . GLU B 1 41 ? -6.805 15.641 18.531 1 85.25 41 GLU B CA 1
ATOM 1481 C C . GLU B 1 41 ? -6.457 15 19.875 1 85.25 41 GLU B C 1
ATOM 1483 O O . GLU B 1 41 ? -7.215 15.117 20.828 1 85.25 41 GLU B O 1
ATOM 1488 N N . LEU B 1 42 ? -5.332 14.406 19.938 1 87.12 42 LEU B N 1
ATOM 1489 C CA . LEU B 1 42 ? -5.055 13.516 21.062 1 87.12 42 LEU B CA 1
ATOM 1490 C C . LEU B 1 42 ? -3.982 14.102 21.969 1 87.12 42 LEU B C 1
ATOM 1492 O O . LEU B 1 42 ? -3.824 13.672 23.109 1 87.12 42 LEU B O 1
ATOM 1496 N N . ALA B 1 43 ? -3.234 15.07 21.516 1 88.56 43 ALA B N 1
ATOM 1497 C CA . ALA B 1 43 ? -2.084 15.531 22.281 1 88.56 43 ALA B CA 1
ATOM 1498 C C . ALA B 1 43 ? -2.527 16.25 23.547 1 88.56 43 ALA B C 1
ATOM 1500 O O . ALA B 1 43 ? -3.566 16.906 23.562 1 88.56 43 ALA B O 1
ATOM 1501 N N . PRO B 1 44 ? -1.852 16.078 24.641 1 93.06 44 PRO B N 1
ATOM 1502 C CA . PRO B 1 44 ? -0.692 15.188 24.766 1 93.06 44 PRO B CA 1
ATOM 1503 C C . PRO B 1 44 ? -1.08 13.711 24.844 1 93.06 44 PRO B C 1
ATOM 1505 O O . PRO B 1 44 ? -2.158 13.375 25.344 1 93.06 44 PRO B O 1
ATOM 1508 N N . CYS B 1 45 ? -0.217 12.867 24.172 1 94.06 45 CYS B N 1
ATOM 1509 C CA . CYS B 1 45 ? -0.491 11.438 24.25 1 94.06 45 CYS B CA 1
ATOM 1510 C C . CYS B 1 45 ? 0.804 10.633 24.312 1 94.06 45 CYS B C 1
ATOM 1512 O O . CYS B 1 45 ? 1.872 11.148 23.969 1 94.06 45 CYS B O 1
ATOM 1514 N N . SER B 1 46 ? 0.666 9.391 24.781 1 95.25 46 SER B N 1
ATOM 1515 C CA . SER B 1 46 ? 1.852 8.547 24.875 1 95.25 46 SER B CA 1
ATOM 1516 C C . SER B 1 46 ? 2.283 8.039 23.516 1 95.25 46 SER B C 1
ATOM 1518 O O . SER B 1 46 ? 1.452 7.859 22.625 1 95.25 46 SER B O 1
ATOM 1520 N N . GLN B 1 47 ? 3.592 7.863 23.391 1 95.56 47 GLN B N 1
ATOM 1521 C CA . GLN B 1 47 ? 4.125 7.309 22.141 1 95.56 47 GLN B CA 1
ATOM 1522 C C . GLN B 1 47 ? 3.488 5.957 21.828 1 95.56 47 GLN B C 1
ATOM 1524 O O . GLN B 1 47 ? 3.209 5.652 20.672 1 95.56 47 GLN B O 1
ATOM 1529 N N . VAL B 1 48 ? 3.191 5.219 22.844 1 94.12 48 VAL B N 1
ATOM 1530 C CA . VAL B 1 48 ? 2.598 3.898 22.672 1 94.12 48 VAL B CA 1
ATOM 1531 C C . VAL B 1 48 ? 1.174 4.039 22.141 1 94.12 48 VAL B C 1
ATOM 1533 O O . VAL B 1 48 ? 0.765 3.299 21.234 1 94.12 48 VAL B O 1
ATOM 1536 N N . ALA B 1 49 ? 0.449 4.941 22.703 1 93.25 49 ALA B N 1
ATOM 1537 C CA . ALA B 1 49 ? -0.914 5.184 22.234 1 93.25 49 ALA B CA 1
ATOM 1538 C C . ALA B 1 49 ? -0.926 5.609 20.781 1 93.25 49 ALA B C 1
ATOM 1540 O O . ALA B 1 49 ? -1.783 5.176 20 1 93.25 49 ALA B O 1
ATOM 1541 N N . LEU B 1 50 ? 0.004 6.441 20.391 1 93.88 50 LEU B N 1
ATOM 1542 C CA . LEU B 1 50 ? 0.13 6.906 19.016 1 93.88 50 LEU B CA 1
ATOM 1543 C C . LEU B 1 50 ? 0.507 5.758 18.094 1 93.88 50 LEU B C 1
ATOM 1545 O O . LEU B 1 50 ? -0.057 5.625 17 1 93.88 50 LEU B O 1
ATOM 1549 N N . GLN B 1 51 ? 1.399 4.996 18.531 1 94.12 51 GLN B N 1
ATOM 1550 C CA . GLN B 1 51 ? 1.85 3.818 17.797 1 94.12 51 GLN B CA 1
ATOM 1551 C C . GLN B 1 51 ? 0.686 2.877 17.5 1 94.12 51 GLN B C 1
ATOM 1553 O O . GLN B 1 51 ? 0.547 2.383 16.375 1 94.12 51 GLN B O 1
ATOM 1558 N N . GLU B 1 52 ? -0.115 2.639 18.531 1 92.06 52 GLU B N 1
ATOM 1559 C CA . GLU B 1 52 ? -1.271 1.755 18.391 1 92.06 52 GLU B CA 1
ATOM 1560 C C . GLU B 1 52 ? -2.303 2.334 17.438 1 92.06 52 GLU B C 1
ATOM 1562 O O . GLU B 1 52 ? -2.875 1.608 16.609 1 92.06 52 GLU B O 1
ATOM 1567 N N . SER B 1 53 ? -2.479 3.574 17.516 1 90.19 53 SER B N 1
ATOM 1568 C CA . SER B 1 53 ? -3.453 4.242 16.656 1 90.19 53 SER B CA 1
ATOM 1569 C C . SER B 1 53 ? -3.027 4.188 15.195 1 90.19 53 SER B C 1
ATOM 1571 O O . SER B 1 53 ? -3.873 4.141 14.305 1 90.19 53 SER B O 1
ATOM 1573 N N . LEU B 1 54 ? -1.7 4.168 14.891 1 91.88 54 LEU B N 1
ATOM 1574 C CA . LEU B 1 54 ? -1.156 4.188 13.531 1 91.88 54 LEU B CA 1
ATOM 1575 C C . LEU B 1 54 ? -0.886 2.771 13.039 1 91.88 54 LEU B C 1
ATOM 1577 O O . LEU B 1 54 ? -0.613 2.566 11.852 1 91.88 54 LEU B O 1
ATOM 1581 N N . GLN B 1 55 ? -0.988 1.823 13.891 1 89.5 55 GLN B N 1
ATOM 1582 C CA . GLN B 1 55 ? -0.739 0.426 13.555 1 89.5 55 GLN B CA 1
ATOM 1583 C C . GLN B 1 55 ? 0.643 0.248 12.93 1 89.5 55 GLN B C 1
ATOM 1585 O O . GLN B 1 55 ? 0.779 -0.38 11.875 1 89.5 55 GLN B O 1
ATOM 1590 N N . ILE B 1 56 ? 1.666 0.888 13.523 1 90.75 56 ILE B N 1
ATOM 1591 C CA . ILE B 1 56 ? 3.062 0.708 13.148 1 90.75 56 ILE B CA 1
ATOM 1592 C C . ILE B 1 56 ? 3.871 0.251 14.359 1 90.75 56 ILE B C 1
ATOM 1594 O O . ILE B 1 56 ? 3.379 0.276 15.492 1 90.75 56 ILE B O 1
ATOM 1598 N N . ASP B 1 57 ? 5.062 -0.238 14.086 1 90.75 57 ASP B N 1
ATOM 1599 C CA . ASP B 1 57 ? 5.848 -0.788 15.188 1 90.75 57 ASP B CA 1
ATOM 1600 C C . ASP B 1 57 ? 6.66 0.303 15.883 1 90.75 57 ASP B C 1
ATOM 1602 O O . ASP B 1 57 ? 6.672 1.453 15.438 1 90.75 57 ASP B O 1
ATOM 1606 N N . GLN B 1 58 ? 7.281 -0.116 16.922 1 93 58 GLN B N 1
ATOM 1607 C CA . GLN B 1 58 ? 8 0.809 17.781 1 93 58 GLN B CA 1
ATOM 1608 C C . GLN B 1 58 ? 9.18 1.451 17.047 1 93 58 GLN B C 1
ATOM 1610 O O . GLN B 1 58 ? 9.453 2.637 17.234 1 93 58 GLN B O 1
ATOM 1615 N N . ALA B 1 59 ? 9.828 0.645 16.312 1 94.31 59 ALA B N 1
ATOM 1616 C CA . ALA B 1 59 ? 10.961 1.184 15.562 1 94.31 59 ALA B CA 1
ATOM 1617 C C . ALA B 1 59 ? 10.516 2.273 14.594 1 94.31 59 ALA B C 1
ATOM 1619 O O . ALA B 1 59 ? 11.148 3.328 14.5 1 94.31 59 ALA B O 1
ATOM 1620 N N . ALA B 1 60 ? 9.414 2.092 13.938 1 94 60 ALA B N 1
ATOM 1621 C CA . ALA B 1 60 ? 8.883 3.031 12.953 1 94 60 ALA B CA 1
ATOM 1622 C C . ALA B 1 60 ? 8.414 4.32 13.625 1 94 60 ALA B C 1
ATOM 1624 O O . ALA B 1 60 ? 8.742 5.418 13.172 1 94 60 ALA B O 1
ATOM 1625 N N . ILE B 1 61 ? 7.613 4.223 14.695 1 96.19 61 ILE B N 1
ATOM 1626 C CA . ILE B 1 61 ? 7.086 5.414 15.352 1 96.19 61 ILE B CA 1
ATOM 1627 C C . ILE B 1 61 ? 8.242 6.254 15.898 1 96.19 61 ILE B C 1
ATOM 1629 O O . ILE B 1 61 ? 8.211 7.484 15.828 1 96.19 61 ILE B O 1
ATOM 1633 N N . THR B 1 62 ? 9.227 5.598 16.422 1 96.06 62 THR B N 1
ATOM 1634 C CA . THR B 1 62 ? 10.383 6.305 16.984 1 96.06 62 THR B CA 1
ATOM 1635 C C . THR B 1 62 ? 11.102 7.09 15.891 1 96.06 62 THR B C 1
ATOM 1637 O O . THR B 1 62 ? 11.453 8.258 16.078 1 96.06 62 THR B O 1
ATOM 1640 N N . ARG B 1 63 ? 11.242 6.457 14.789 1 96.5 63 ARG B N 1
ATOM 1641 C CA . ARG B 1 63 ? 11.906 7.105 13.664 1 96.5 63 ARG B CA 1
ATOM 1642 C C . ARG B 1 63 ? 11.125 8.328 13.195 1 96.5 63 ARG B C 1
ATOM 1644 O O . ARG B 1 63 ? 11.703 9.398 12.992 1 96.5 63 ARG B O 1
ATOM 1651 N N . HIS B 1 64 ? 9.852 8.211 13.047 1 96.69 64 HIS B N 1
ATOM 1652 C CA . HIS B 1 64 ? 9.008 9.297 12.57 1 96.69 64 HIS B CA 1
ATOM 1653 C C . HIS B 1 64 ? 8.969 10.445 13.57 1 96.69 64 HIS B C 1
ATOM 1655 O O . HIS B 1 64 ? 9.047 11.617 13.188 1 96.69 64 HIS B O 1
ATOM 1661 N N . LEU B 1 65 ? 8.906 10.094 14.812 1 96.94 65 LEU B N 1
ATOM 1662 C CA . LEU B 1 65 ? 8.82 11.125 15.844 1 96.94 65 LEU B CA 1
ATOM 1663 C C . LEU B 1 65 ? 10.141 11.875 15.961 1 96.94 65 LEU B C 1
ATOM 1665 O O . LEU B 1 65 ? 10.148 13.086 16.219 1 96.94 65 LEU B O 1
ATOM 1669 N N . LYS B 1 66 ? 11.227 11.141 15.828 1 97.06 66 LYS B N 1
ATOM 1670 C CA . LYS B 1 66 ? 12.531 11.797 15.859 1 97.06 66 LYS B CA 1
ATOM 1671 C C . LYS B 1 66 ? 12.641 12.867 14.781 1 97.06 66 LYS B C 1
ATOM 1673 O O . LYS B 1 66 ? 13.078 13.984 15.047 1 97.06 66 LYS B O 1
ATOM 1678 N N . ILE B 1 67 ? 12.211 12.578 13.648 1 96.38 67 ILE B N 1
ATOM 1679 C CA . ILE B 1 67 ? 12.273 13.5 12.516 1 96.38 67 ILE B CA 1
ATOM 1680 C C . ILE B 1 67 ? 11.352 14.688 12.773 1 96.38 67 ILE B C 1
ATOM 1682 O O . ILE B 1 67 ? 11.758 15.844 12.586 1 96.38 67 ILE B O 1
ATOM 1686 N N . LEU B 1 68 ? 10.164 14.477 13.242 1 96.25 68 LEU B N 1
ATOM 1687 C CA . LEU B 1 68 ? 9.203 15.539 13.516 1 96.25 68 LEU B CA 1
ATOM 1688 C C . LEU B 1 68 ? 9.695 16.438 14.641 1 96.25 68 LEU B C 1
ATOM 1690 O O . LEU B 1 68 ? 9.445 17.656 14.625 1 96.25 68 LEU B O 1
ATOM 1694 N N . GLU B 1 69 ? 10.375 15.836 15.57 1 96.88 69 GLU B N 1
ATOM 1695 C CA . GLU B 1 69 ? 10.938 16.594 16.672 1 96.88 69 GLU B CA 1
ATOM 1696 C C . GLU B 1 69 ? 12.086 17.5 16.203 1 96.88 69 GLU B C 1
ATOM 1698 O O . GLU B 1 69 ? 12.156 18.672 16.578 1 96.88 69 GLU B O 1
ATOM 1703 N N . GLU B 1 70 ? 12.922 16.938 15.383 1 96.12 70 GLU B N 1
ATOM 1704 C CA . GLU B 1 70 ? 14.039 17.688 14.812 1 96.12 70 GLU B CA 1
ATOM 1705 C C . GLU B 1 70 ? 13.547 18.844 13.953 1 96.12 70 GLU B C 1
ATOM 1707 O O . GLU B 1 70 ? 14.18 19.906 13.914 1 96.12 70 GLU B O 1
ATOM 1712 N N . GLU B 1 71 ? 12.414 18.703 13.336 1 93.75 71 GLU B N 1
ATOM 1713 C CA . GLU B 1 71 ? 11.844 19.719 12.469 1 93.75 71 GLU B CA 1
ATOM 1714 C C . GLU B 1 71 ? 11.031 20.734 13.258 1 93.75 71 GLU B C 1
ATOM 1716 O O . GLU B 1 71 ? 10.523 21.719 12.703 1 93.75 71 GLU B O 1
ATOM 1721 N N . GLY B 1 72 ? 10.852 20.438 14.539 1 94.38 72 GLY B N 1
ATOM 1722 C CA . GLY B 1 72 ? 10.227 21.406 15.43 1 94.38 72 GLY B CA 1
ATOM 1723 C C . GLY B 1 72 ? 8.719 21.266 15.492 1 94.38 72 GLY B C 1
ATOM 1724 O O . GLY B 1 72 ? 8.031 22.172 15.977 1 94.38 72 GLY B O 1
ATOM 1725 N N . TYR B 1 73 ? 8.141 20.172 15.047 1 95.06 73 TYR B N 1
ATOM 1726 C CA . TYR B 1 73 ? 6.691 20 15 1 95.06 73 TYR B CA 1
ATOM 1727 C C . TYR B 1 73 ? 6.168 19.422 16.312 1 95.06 73 TYR B C 1
ATOM 1729 O O . TYR B 1 73 ? 5.02 19.672 16.688 1 95.06 73 TYR B O 1
ATOM 1737 N N . ILE B 1 74 ? 7.059 18.609 16.953 1 96.94 74 ILE B N 1
ATOM 1738 C CA . ILE B 1 74 ? 6.602 17.969 18.188 1 96.94 74 ILE B CA 1
ATOM 1739 C C . ILE B 1 74 ? 7.695 18.047 19.25 1 96.94 74 ILE B C 1
ATOM 1741 O O . ILE B 1 74 ? 8.828 18.438 18.953 1 96.94 74 ILE B O 1
ATOM 1745 N N . SER B 1 75 ? 7.34 17.797 20.438 1 96.88 75 SER B N 1
ATOM 1746 C CA . SER B 1 75 ? 8.266 17.594 21.547 1 96.88 75 SER B CA 1
ATOM 1747 C C . SER B 1 75 ? 7.934 16.328 22.312 1 96.88 75 SER B C 1
ATOM 1749 O O . SER B 1 75 ? 6.773 15.914 22.391 1 96.88 75 SER B O 1
ATOM 1751 N N . ARG B 1 76 ? 8.914 15.672 22.797 1 95.62 76 ARG B N 1
ATOM 1752 C CA . ARG B 1 76 ? 8.742 14.469 23.609 1 95.62 76 ARG B CA 1
ATOM 1753 C C . ARG B 1 76 ? 9.391 14.633 24.984 1 95.62 76 ARG B C 1
ATOM 1755 O O . ARG B 1 76 ? 10.477 15.203 25.094 1 95.62 76 ARG B O 1
ATOM 1762 N N . HIS B 1 77 ? 8.688 14.18 25.906 1 95 77 HIS B N 1
ATOM 1763 C CA . HIS B 1 77 ? 9.219 14.211 27.266 1 95 77 HIS B CA 1
ATOM 1764 C C . HIS B 1 77 ? 8.797 12.969 28.047 1 95 77 HIS B C 1
ATOM 1766 O O . HIS B 1 77 ? 7.766 12.359 27.75 1 95 77 HIS B O 1
ATOM 1772 N N . ARG B 1 78 ? 9.57 12.617 29.016 1 94.12 78 ARG B N 1
ATOM 1773 C CA . ARG B 1 78 ? 9.234 11.477 29.859 1 94.12 78 ARG B CA 1
ATOM 1774 C C . ARG B 1 78 ? 8.148 11.852 30.859 1 94.12 78 ARG B C 1
ATOM 1776 O O . ARG B 1 78 ? 8.156 12.953 31.422 1 94.12 78 ARG B O 1
ATOM 1783 N N . ASN B 1 79 ? 7.164 10.875 31.031 1 90.69 79 ASN B N 1
ATOM 1784 C CA . ASN B 1 79 ? 6.141 11.047 32.062 1 90.69 79 ASN B CA 1
ATOM 1785 C C . ASN B 1 79 ? 6.738 11.008 33.469 1 90.69 79 ASN B C 1
ATOM 1787 O O . ASN B 1 79 ? 7.363 10.023 33.844 1 90.69 79 ASN B O 1
ATOM 1791 N N . PRO B 1 80 ? 6.551 12.07 34.188 1 90 80 PRO B N 1
ATOM 1792 C CA . PRO B 1 80 ? 7.121 12.094 35.531 1 90 80 PRO B CA 1
ATOM 1793 C C . PRO B 1 80 ? 6.566 10.992 36.438 1 90 80 PRO B C 1
ATOM 1795 O O . PRO B 1 80 ? 7.262 10.523 37.344 1 90 80 PRO B O 1
ATOM 1798 N N . GLN B 1 81 ? 5.441 10.555 36.219 1 91.81 81 GLN B N 1
ATOM 1799 C CA . GLN B 1 81 ? 4.785 9.539 37.031 1 91.81 81 GLN B CA 1
ATOM 1800 C C . GLN B 1 81 ? 5.148 8.133 36.562 1 91.81 81 GLN B C 1
ATOM 1802 O O . GLN B 1 81 ? 4.945 7.16 37.281 1 91.81 81 GLN B O 1
ATOM 1807 N N . ASN B 1 82 ? 5.523 8.039 35.406 1 90.94 82 ASN B N 1
ATOM 1808 C CA . ASN B 1 82 ? 5.938 6.793 34.781 1 90.94 82 ASN B CA 1
ATOM 1809 C C . ASN B 1 82 ? 7.07 7.016 33.781 1 90.94 82 ASN B C 1
ATOM 1811 O O . ASN B 1 82 ? 6.824 7.25 32.625 1 90.94 82 ASN B O 1
ATOM 1815 N N . GLN B 1 83 ? 8.258 6.801 34.188 1 87.56 83 GLN B N 1
ATOM 1816 C CA . GLN B 1 83 ? 9.438 7.203 33.406 1 87.56 83 GLN B CA 1
ATOM 1817 C C . GLN B 1 83 ? 9.609 6.332 32.156 1 87.56 83 GLN B C 1
ATOM 1819 O O . GLN B 1 83 ? 10.352 6.688 31.25 1 87.56 83 GLN B O 1
ATOM 1824 N N . ARG B 1 84 ? 8.938 5.266 32.062 1 88.44 84 ARG B N 1
ATOM 1825 C CA . ARG B 1 84 ? 9.039 4.402 30.891 1 88.44 84 ARG B CA 1
ATOM 1826 C C . ARG B 1 84 ? 8.148 4.906 29.766 1 88.44 84 ARG B C 1
ATOM 1828 O O . ARG B 1 84 ? 8.297 4.492 28.609 1 88.44 84 ARG B O 1
ATOM 1835 N N . GLN B 1 85 ? 7.348 5.816 30.188 1 92.06 85 GLN B N 1
ATOM 1836 C CA . GLN B 1 85 ? 6.383 6.32 29.219 1 92.06 85 GLN B CA 1
ATOM 1837 C C . GLN B 1 85 ? 6.844 7.648 28.625 1 92.06 85 GLN B C 1
ATOM 1839 O O . GLN B 1 85 ? 7.211 8.57 29.359 1 92.06 85 GLN B O 1
ATOM 1844 N N . LEU B 1 86 ? 6.867 7.703 27.375 1 94.81 86 LEU B N 1
ATOM 1845 C CA . LEU B 1 86 ? 7.168 8.945 26.688 1 94.81 86 LEU B CA 1
ATOM 1846 C C . LEU B 1 86 ? 5.887 9.633 26.219 1 94.81 86 LEU B C 1
ATOM 1848 O O . LEU B 1 86 ? 5.031 9.008 25.594 1 94.81 86 LEU B O 1
ATOM 1852 N N . ILE B 1 87 ? 5.777 10.906 26.594 1 96.5 87 ILE B N 1
ATOM 1853 C CA . ILE B 1 87 ? 4.617 11.703 26.219 1 96.5 87 ILE B CA 1
ATOM 1854 C C . ILE B 1 87 ? 4.969 12.602 25.031 1 96.5 87 ILE B C 1
ATOM 1856 O O . ILE B 1 87 ? 6.023 13.242 25.031 1 96.5 87 ILE B O 1
ATOM 1860 N N . VAL B 1 88 ? 4.082 12.633 24.031 1 97.12 88 VAL B N 1
ATOM 1861 C CA . VAL B 1 88 ? 4.297 13.406 22.812 1 97.12 88 VAL B CA 1
ATOM 1862 C C . VAL B 1 88 ? 3.352 14.602 22.797 1 97.12 88 VAL B C 1
ATOM 1864 O O . VAL B 1 88 ? 2.154 14.461 23.047 1 97.12 88 VAL B O 1
ATOM 1867 N N . ASN B 1 89 ? 3.922 15.773 22.5 1 95.5 89 ASN B N 1
ATOM 1868 C CA . ASN B 1 89 ? 3.139 17 22.375 1 95.5 89 ASN B CA 1
ATOM 1869 C C . ASN B 1 89 ? 3.402 17.719 21.062 1 95.5 89 ASN B C 1
ATOM 1871 O O . ASN B 1 89 ? 4.488 17.594 20.484 1 95.5 89 ASN B O 1
ATOM 1875 N N . LEU B 1 90 ? 2.342 18.5 20.672 1 94.38 90 LEU B N 1
ATOM 1876 C CA . LEU B 1 90 ? 2.52 19.344 19.5 1 94.38 90 LEU B CA 1
ATOM 1877 C C . LEU B 1 90 ? 3.215 20.656 19.875 1 94.38 90 LEU B C 1
ATOM 1879 O O . LEU B 1 90 ? 2.996 21.188 20.969 1 94.38 90 LEU B O 1
ATOM 1883 N N . ARG B 1 91 ? 3.988 21.109 18.844 1 93.88 91 ARG B N 1
ATOM 1884 C CA . ARG B 1 91 ? 4.594 22.438 19.016 1 93.88 91 ARG B CA 1
ATOM 1885 C C . ARG B 1 91 ? 3.881 23.484 18.156 1 93.88 91 ARG B C 1
ATOM 1887 O O . ARG B 1 91 ? 3.002 23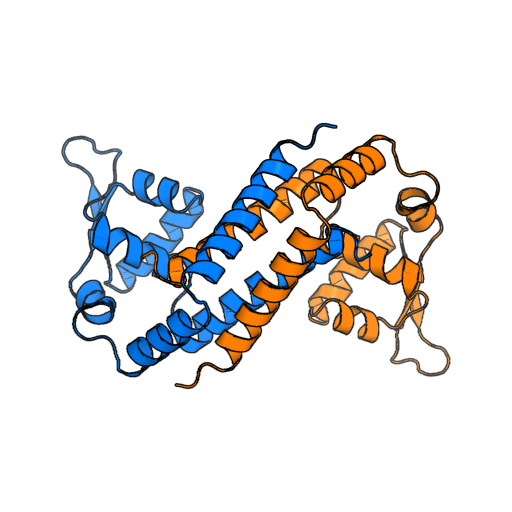.141 17.359 1 93.88 91 ARG B O 1
ATOM 1894 N N . GLY B 1 92 ? 4.234 24.734 18.406 1 87.19 92 GLY B N 1
ATOM 1895 C CA . GLY B 1 92 ? 3.592 25.859 17.734 1 87.19 92 GLY B CA 1
ATOM 1896 C C . GLY B 1 92 ? 3.699 25.781 16.219 1 87.19 92 GLY B C 1
ATOM 1897 O O . GLY B 1 92 ? 2.754 26.125 15.508 1 87.19 92 GLY B O 1
ATOM 1898 N N . LYS B 1 93 ? 4.723 25.188 15.781 1 87.69 93 LYS B N 1
ATOM 1899 C CA . LYS B 1 93 ? 4.957 25.062 14.344 1 87.69 93 LYS B CA 1
ATOM 1900 C C . LYS B 1 93 ? 3.912 24.156 13.695 1 87.69 93 LYS B C 1
ATOM 1902 O O . LYS B 1 93 ? 3.414 24.453 12.609 1 87.69 93 LYS B O 1
ATOM 1907 N N . ALA B 1 94 ? 3.625 23.109 14.375 1 85.25 94 ALA B N 1
ATOM 1908 C CA . ALA B 1 94 ? 2.643 22.156 13.859 1 85.25 94 ALA B CA 1
ATOM 1909 C C . ALA B 1 94 ? 1.261 22.797 13.758 1 85.25 94 ALA B C 1
ATOM 1911 O O . ALA B 1 94 ? 0.592 22.688 12.727 1 85.25 94 ALA B O 1
ATOM 1912 N N . LEU B 1 95 ? 0.949 23.469 14.734 1 81.81 95 LEU B N 1
ATOM 1913 C CA . LEU B 1 95 ? -0.349 24.125 14.766 1 81.81 95 LEU B CA 1
ATOM 1914 C C . LEU B 1 95 ? -0.439 25.203 13.688 1 81.81 95 LEU B C 1
ATOM 1916 O O . LEU B 1 95 ? -1.447 25.297 12.984 1 81.81 95 LEU B O 1
ATOM 1920 N N . HIS B 1 96 ? 0.641 25.891 13.578 1 82.69 96 HIS B N 1
ATOM 1921 C CA . HIS B 1 96 ? 0.699 26.953 12.578 1 82.69 96 HIS B CA 1
ATOM 1922 C C . HIS B 1 96 ? 0.579 26.391 11.172 1 82.69 96 HIS B C 1
ATOM 1924 O O . HIS B 1 96 ? -0.281 26.812 10.398 1 82.69 96 HIS B O 1
ATOM 1930 N N . ASP B 1 97 ? 1.324 25.359 10.836 1 82 97 ASP B N 1
ATOM 1931 C CA . ASP B 1 97 ? 1.435 24.859 9.469 1 82 97 ASP B CA 1
ATOM 1932 C C . ASP B 1 97 ? 0.216 24.016 9.102 1 82 97 ASP B C 1
ATOM 1934 O O . ASP B 1 97 ? -0.181 23.969 7.934 1 82 97 ASP B O 1
ATOM 1938 N N . LEU B 1 98 ? -0.416 23.453 10.133 1 77.75 98 LEU B N 1
ATOM 1939 C CA . LEU B 1 98 ? -1.47 22.5 9.805 1 77.75 98 LEU B CA 1
ATOM 1940 C C . LEU B 1 98 ? -2.848 23.109 10.039 1 77.75 98 LEU B C 1
ATOM 1942 O O . LEU B 1 98 ? -3.822 22.719 9.391 1 77.75 98 LEU B O 1
ATOM 1946 N N . GLN B 1 99 ? -2.967 24.047 10.922 1 72.69 99 GLN B N 1
ATOM 1947 C CA . GLN B 1 99 ? -4.297 24.5 11.328 1 72.69 99 GLN B CA 1
ATOM 1948 C C . GLN B 1 99 ? -4.441 26 11.172 1 72.69 99 GLN B C 1
ATOM 1950 O O . GLN B 1 99 ? -5.363 26.484 10.516 1 72.69 99 GLN B O 1
ATOM 1955 N N . ASP B 1 100 ? -3.49 26.703 11.773 1 73 100 ASP B N 1
ATOM 1956 C CA . ASP B 1 100 ? -3.686 28.141 11.93 1 73 100 ASP B CA 1
ATOM 1957 C C . ASP B 1 100 ? -3.424 28.875 10.617 1 73 100 ASP B C 1
ATOM 1959 O O . ASP B 1 100 ? -4.23 29.703 10.195 1 73 100 ASP B O 1
ATOM 1963 N N . GLN B 1 101 ? -2.271 28.672 9.977 1 77.19 101 GLN B N 1
ATOM 1964 C CA . GLN B 1 101 ? -1.919 29.375 8.742 1 77.19 101 GLN B CA 1
ATOM 1965 C C . GLN B 1 101 ? -1.228 28.422 7.758 1 77.19 101 GL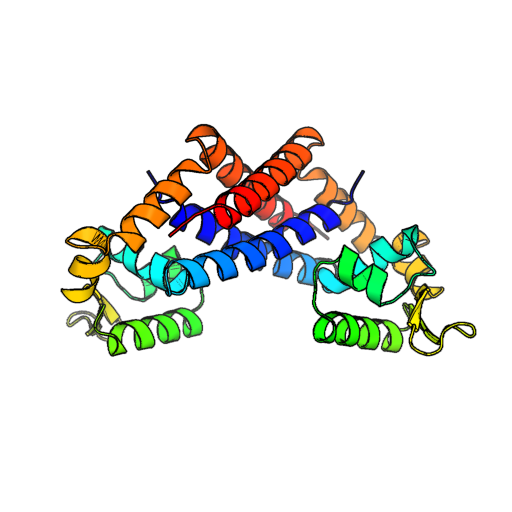N B C 1
ATOM 1967 O O . GLN B 1 101 ? -0.077 28.656 7.379 1 77.19 101 GLN B O 1
ATOM 1972 N N . PRO B 1 102 ? -2.078 27.469 7.465 1 73.38 102 PRO B N 1
ATOM 1973 C CA . PRO B 1 102 ? -1.471 26.656 6.41 1 73.38 102 PRO B CA 1
ATOM 1974 C C . PRO B 1 102 ? -1.239 27.438 5.117 1 73.38 102 PRO B C 1
ATOM 1976 O O . PRO B 1 102 ? -1.901 28.438 4.875 1 73.38 102 PRO B O 1
ATOM 1979 N N . SER B 1 103 ? -0.226 27.047 4.426 1 80.62 103 SER B N 1
ATOM 1980 C CA . SER B 1 103 ? 0.004 27.688 3.137 1 80.62 103 SER B CA 1
ATOM 1981 C C . SER B 1 103 ? -1.204 27.531 2.219 1 80.62 103 SER B C 1
ATOM 1983 O O . SER B 1 103 ? -1.992 26.594 2.371 1 80.62 103 SER B O 1
ATOM 1985 N N . GLU B 1 104 ? -1.336 28.469 1.41 1 82.19 104 GLU B N 1
ATOM 1986 C CA . GLU B 1 104 ? -2.416 28.406 0.43 1 82.19 104 GLU B CA 1
ATOM 1987 C C . GLU B 1 104 ? -2.35 27.109 -0.385 1 82.19 104 GLU B C 1
ATOM 1989 O O . GLU B 1 104 ? -3.381 26.531 -0.715 1 82.19 104 GLU B O 1
ATOM 1994 N N . GLN B 1 105 ? -1.174 26.703 -0.605 1 81.31 105 GLN B N 1
ATOM 1995 C CA . GLN B 1 105 ? -0.979 25.453 -1.353 1 81.31 105 GLN B CA 1
ATOM 1996 C C . GLN B 1 105 ? -1.487 24.25 -0.565 1 81.31 105 GLN B C 1
ATOM 1998 O O . GLN B 1 105 ? -2.197 23.406 -1.107 1 81.31 105 GLN B O 1
ATOM 2003 N N . HIS B 1 106 ? -1.183 24.234 0.655 1 82.5 106 HIS B N 1
ATOM 2004 C CA . HIS B 1 106 ? -1.609 23.141 1.508 1 82.5 106 HIS B CA 1
ATOM 2005 C C . HIS B 1 106 ? -3.129 23.078 1.627 1 82.5 106 HIS B C 1
ATOM 2007 O O . HIS B 1 106 ? -3.73 22.016 1.522 1 82.5 106 HIS B O 1
ATOM 2013 N N . LEU B 1 107 ? -3.682 24.234 1.79 1 83.31 107 LEU B N 1
ATOM 2014 C CA . LEU B 1 107 ? -5.133 24.312 1.933 1 83.31 107 LEU B CA 1
ATOM 2015 C C . LEU B 1 107 ? -5.828 23.891 0.647 1 83.31 107 LEU B C 1
ATOM 2017 O O . LEU B 1 107 ? -6.801 23.125 0.689 1 83.31 107 LEU B O 1
ATOM 2021 N N . SER B 1 108 ? -5.285 24.375 -0.426 1 86.5 108 SER B N 1
ATOM 2022 C CA . SER B 1 108 ? -5.879 24.062 -1.722 1 86.5 108 SER B CA 1
ATOM 2023 C C . SER B 1 108 ? -5.793 22.562 -2.016 1 86.5 108 SER B C 1
ATOM 2025 O O . SER B 1 108 ? -6.781 21.953 -2.42 1 86.5 108 SER B O 1
ATOM 2027 N N . VAL B 1 109 ? -4.676 22.016 -1.759 1 84.06 109 VAL B N 1
ATOM 2028 C CA . VAL B 1 109 ? -4.457 20.594 -2.016 1 84.06 109 VAL B CA 1
ATOM 2029 C C . VAL B 1 109 ? -5.363 19.766 -1.109 1 84.06 109 VAL B C 1
ATOM 2031 O O . VAL B 1 109 ? -6 18.812 -1.565 1 84.06 109 VAL B O 1
ATOM 2034 N N . LYS B 1 110 ? -5.441 20.156 0.093 1 83.44 110 LYS B N 1
ATOM 2035 C CA . LYS B 1 110 ? -6.27 19.438 1.057 1 83.44 110 LYS B CA 1
ATOM 2036 C C . LYS B 1 110 ? -7.734 19.438 0.625 1 83.44 110 LYS B C 1
ATOM 2038 O O . LYS B 1 110 ? -8.406 18.406 0.696 1 83.44 110 LYS B O 1
ATOM 2043 N N . GLN B 1 111 ? -8.148 20.578 0.252 1 86.56 111 GLN B N 1
ATOM 2044 C CA . GLN B 1 111 ? -9.539 20.703 -0.167 1 86.56 111 GLN B CA 1
ATOM 2045 C C . GLN B 1 111 ? -9.812 19.859 -1.405 1 86.56 111 GLN B C 1
ATOM 2047 O O . GLN B 1 111 ? -10.828 19.156 -1.474 1 86.56 111 GLN B O 1
ATOM 2052 N N . GLN B 1 112 ? -8.953 19.938 -2.348 1 88.25 112 GLN B N 1
ATOM 2053 C CA . GLN B 1 112 ? -9.117 19.172 -3.572 1 88.25 112 GLN B CA 1
ATOM 2054 C C . GLN B 1 112 ? -9.094 17.672 -3.279 1 88.25 112 GLN B C 1
ATOM 2056 O O . GLN B 1 112 ? -9.828 16.891 -3.896 1 88.25 112 GLN B O 1
ATOM 2061 N N . MET B 1 113 ? -8.25 17.281 -2.391 1 86.25 113 MET B N 1
ATOM 2062 C CA . MET B 1 113 ? -8.18 15.883 -1.99 1 86.25 113 MET B CA 1
ATOM 2063 C C . MET B 1 113 ? -9.484 15.43 -1.345 1 86.25 113 MET B C 1
ATOM 2065 O O . MET B 1 113 ? -9.992 14.344 -1.653 1 86.25 113 MET B O 1
ATOM 2069 N N . GLN B 1 114 ? -9.992 16.266 -0.495 1 87.25 114 GLN B N 1
ATOM 2070 C CA . GLN B 1 114 ? -11.234 15.938 0.2 1 87.25 114 GLN B CA 1
ATOM 2071 C C . GLN B 1 114 ? -12.391 15.805 -0.783 1 87.25 114 GLN B C 1
ATOM 2073 O O . GLN B 1 114 ? -13.352 15.07 -0.52 1 87.25 114 GLN B O 1
ATOM 2078 N N . ASP B 1 115 ? -12.234 16.484 -1.944 1 91.06 115 ASP B N 1
ATOM 2079 C CA . ASP B 1 115 ? -13.32 16.531 -2.916 1 91.06 115 ASP B CA 1
ATOM 2080 C C . ASP B 1 115 ? -13.281 15.32 -3.846 1 91.06 115 ASP B C 1
ATOM 2082 O O . ASP B 1 115 ? -14.188 15.125 -4.656 1 91.06 115 ASP B O 1
ATOM 2086 N N . ILE B 1 116 ? -12.305 14.531 -3.695 1 92.19 116 ILE B N 1
ATOM 2087 C CA . ILE B 1 116 ? -12.172 13.375 -4.574 1 92.19 116 ILE B CA 1
ATOM 2088 C C . ILE B 1 116 ? -13.312 12.398 -4.32 1 92.19 116 ILE B C 1
ATOM 2090 O O . ILE B 1 116 ? -13.898 11.852 -5.266 1 92.19 116 ILE B O 1
ATOM 2094 N N . PHE B 1 117 ? -13.633 12.203 -3.035 1 93.62 117 PHE B N 1
ATOM 2095 C CA . PHE B 1 117 ? -14.672 11.25 -2.664 1 93.62 117 PHE B CA 1
ATOM 2096 C C . PHE B 1 117 ? -15.844 11.961 -1.99 1 93.62 117 PHE B C 1
ATOM 2098 O O . PHE B 1 117 ? -15.648 12.898 -1.222 1 93.62 117 PHE B O 1
ATOM 2105 N N . THR B 1 118 ? -17.047 11.516 -2.297 1 93.94 118 THR B N 1
ATOM 2106 C CA . THR B 1 118 ? -18.172 11.859 -1.446 1 93.94 118 THR B CA 1
ATOM 2107 C C . THR B 1 118 ? -18.094 11.141 -0.104 1 93.94 118 THR B C 1
ATOM 2109 O O . THR B 1 118 ? -17.297 10.211 0.055 1 93.94 118 THR B O 1
ATOM 2112 N N . ALA B 1 119 ? -18.875 11.586 0.841 1 92.06 119 ALA B N 1
ATOM 2113 C CA . ALA B 1 119 ? -18.906 10.93 2.145 1 92.06 119 ALA B CA 1
ATOM 2114 C C . ALA B 1 119 ? -19.266 9.453 2.006 1 92.06 119 ALA B C 1
ATOM 2116 O O . ALA B 1 119 ? -18.672 8.602 2.68 1 92.06 119 ALA B O 1
ATOM 2117 N N . GLU B 1 120 ? -20.109 9.172 1.1 1 94.69 120 GLU B N 1
ATOM 2118 C CA . GLU B 1 120 ? -20.547 7.801 0.874 1 94.69 120 GLU B CA 1
ATOM 2119 C C . GLU B 1 120 ? -19.438 6.961 0.251 1 94.69 120 GLU B C 1
ATOM 2121 O O . GLU B 1 120 ? -19.219 5.816 0.649 1 94.69 120 GLU B O 1
ATOM 2126 N N . GLU B 1 121 ? -18.766 7.527 -0.71 1 94.94 121 GLU B N 1
ATOM 2127 C CA . GLU B 1 121 ? -17.672 6.82 -1.359 1 94.94 121 GLU B CA 1
ATOM 2128 C C . GLU B 1 121 ? -16.531 6.535 -0.375 1 94.94 121 GLU B C 1
ATOM 2130 O O . GLU B 1 121 ? -15.953 5.453 -0.391 1 94.94 121 GLU B O 1
ATOM 2135 N N . SER B 1 122 ? -16.266 7.48 0.48 1 94.19 122 SER B N 1
ATOM 2136 C CA . SER B 1 122 ? -15.227 7.32 1.497 1 94.19 122 SER B CA 1
ATOM 2137 C C . SER B 1 122 ? -15.57 6.191 2.465 1 94.19 122 SER B C 1
ATOM 2139 O O . SER B 1 122 ? -14.727 5.363 2.791 1 94.19 122 SER B O 1
ATOM 2141 N N . GLU B 1 123 ? -16.734 6.191 2.842 1 94.5 123 GLU B N 1
ATOM 2142 C CA . GLU B 1 123 ? -17.203 5.156 3.762 1 94.5 123 GLU B CA 1
ATOM 2143 C C . GLU B 1 123 ? -17.172 3.781 3.102 1 94.5 123 GLU B C 1
ATOM 2145 O O . GLU B 1 123 ? -16.781 2.797 3.729 1 94.5 123 GLU B O 1
ATOM 2150 N N . THR B 1 124 ? -17.594 3.76 1.89 1 96.06 124 THR B N 1
ATOM 2151 C CA . THR B 1 124 ? -17.594 2.504 1.149 1 96.06 124 THR B CA 1
ATOM 2152 C C . THR B 1 124 ? -16.172 1.963 1.007 1 96.06 124 THR B C 1
ATOM 2154 O O . THR B 1 124 ? -15.938 0.777 1.242 1 96.06 124 THR B O 1
ATOM 2157 N N . LEU B 1 125 ? -15.281 2.83 0.604 1 95.88 125 LEU B N 1
ATOM 2158 C CA . LEU B 1 125 ? -13.883 2.418 0.479 1 95.88 125 LEU B CA 1
ATOM 2159 C C . LEU B 1 125 ? -13.344 1.908 1.812 1 95.88 125 LEU B C 1
ATOM 2161 O O . LEU B 1 125 ? -12.742 0.836 1.871 1 95.88 125 LEU B O 1
ATOM 2165 N N . SER B 1 126 ? -13.609 2.645 2.854 1 95.19 126 SER B N 1
ATOM 2166 C CA . SER B 1 126 ? -13.156 2.26 4.188 1 95.19 126 SER B CA 1
ATOM 2167 C C . SER B 1 126 ? -13.703 0.89 4.582 1 95.19 126 SER B C 1
ATOM 2169 O O . SER B 1 126 ? -12.961 0.04 5.078 1 95.19 126 SER B O 1
ATOM 2171 N N . ASN B 1 127 ? -14.914 0.657 4.309 1 96.38 127 ASN B N 1
ATOM 2172 C CA . ASN B 1 127 ? -15.57 -0.598 4.664 1 96.38 127 ASN B CA 1
ATOM 2173 C C . ASN B 1 127 ? -15.008 -1.77 3.863 1 96.38 127 ASN B C 1
ATOM 2175 O O . ASN B 1 127 ? -14.836 -2.867 4.398 1 96.38 127 ASN B O 1
ATOM 2179 N N . LEU B 1 128 ? -14.789 -1.545 2.605 1 96.25 128 LEU B N 1
ATOM 2180 C CA . LEU B 1 128 ? -14.258 -2.602 1.753 1 96.25 128 LEU B CA 1
ATOM 2181 C C . LEU B 1 128 ? -12.836 -2.967 2.166 1 96.25 128 LEU B C 1
ATOM 2183 O O . LEU B 1 128 ? -12.453 -4.141 2.121 1 96.25 128 LEU B O 1
ATOM 2187 N N . LEU B 1 129 ? -12.039 -1.972 2.562 1 95.94 129 LEU B N 1
ATOM 2188 C CA . LEU B 1 129 ? -10.688 -2.23 3.045 1 95.94 129 LEU B CA 1
ATOM 2189 C C . LEU B 1 129 ? -10.711 -3.053 4.328 1 95.94 129 LEU B C 1
ATOM 2191 O O . LEU B 1 129 ? -9.93 -3.988 4.492 1 95.94 129 LEU B O 1
ATOM 2195 N N . ASP B 1 130 ? -11.664 -2.732 5.207 1 95.12 130 ASP B N 1
ATOM 2196 C CA . ASP B 1 130 ? -11.828 -3.502 6.438 1 95.12 130 ASP B CA 1
ATOM 2197 C C . ASP B 1 130 ? -12.242 -4.941 6.133 1 95.12 130 ASP B C 1
ATOM 2199 O O . ASP B 1 130 ? -11.719 -5.883 6.738 1 95.12 130 ASP B O 1
ATOM 2203 N N . LYS B 1 131 ? -13.148 -5.062 5.223 1 95.5 131 LYS B N 1
ATOM 2204 C CA . LYS B 1 131 ? -13.633 -6.383 4.832 1 95.5 131 LYS B CA 1
ATOM 2205 C C . LYS B 1 131 ? -12.5 -7.23 4.25 1 95.5 131 LYS B C 1
ATOM 2207 O O . LYS B 1 131 ? -12.43 -8.438 4.496 1 95.5 131 LYS B O 1
ATOM 2212 N N . LEU B 1 132 ? -11.656 -6.613 3.479 1 94.25 132 LEU B N 1
ATOM 2213 C CA . LEU B 1 132 ? -10.516 -7.293 2.869 1 94.25 132 LEU B CA 1
ATOM 2214 C C . LEU B 1 132 ? -9.57 -7.836 3.938 1 94.25 132 LEU B C 1
ATOM 2216 O O . LEU B 1 132 ? -9.203 -9.016 3.904 1 94.25 132 LEU B O 1
ATOM 2220 N N . ILE B 1 133 ? -9.227 -7.008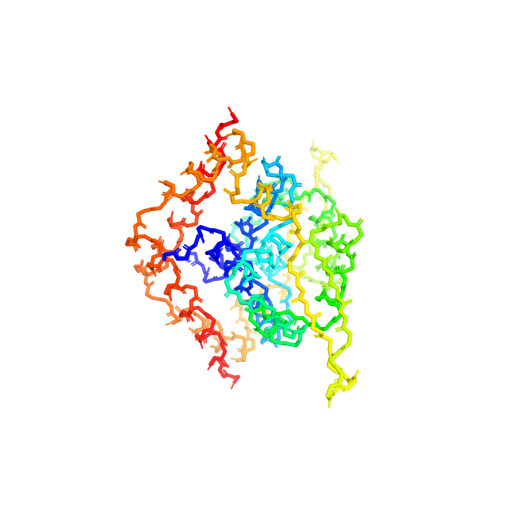 4.922 1 92.69 133 ILE B N 1
ATOM 2221 C CA . ILE B 1 133 ? -8.32 -7.406 5.992 1 92.69 133 ILE B CA 1
ATOM 2222 C C . ILE B 1 133 ? -8.953 -8.531 6.812 1 92.69 133 ILE B C 1
ATOM 2224 O O . ILE B 1 133 ? -8.312 -9.547 7.078 1 92.69 133 ILE B O 1
ATOM 2228 N N . ASN B 1 134 ? -10.172 -8.336 7.176 1 93.62 134 ASN B N 1
ATOM 2229 C CA . ASN B 1 134 ? -10.867 -9.344 7.973 1 93.62 134 ASN B CA 1
ATOM 2230 C C . ASN B 1 134 ? -10.969 -10.664 7.227 1 93.62 134 ASN B C 1
ATOM 2232 O O . ASN B 1 134 ? -10.781 -11.734 7.816 1 93.62 134 ASN B O 1
ATOM 2236 N N . GLY B 1 135 ? -11.328 -10.594 5.961 1 91.62 135 GLY B N 1
ATOM 2237 C CA . GLY B 1 135 ? -11.414 -11.789 5.141 1 91.62 135 GLY B CA 1
ATOM 2238 C C . GLY B 1 135 ? -10.102 -12.539 5.035 1 91.62 135 GLY B C 1
ATOM 2239 O O . GLY B 1 135 ? -10.07 -13.773 5.137 1 91.62 135 GLY B O 1
ATOM 2240 N N . LEU B 1 136 ? -9.023 -11.82 4.84 1 89.5 136 LEU B N 1
ATOM 2241 C CA . LEU B 1 136 ? -7.711 -12.438 4.688 1 89.5 136 LEU B CA 1
ATOM 2242 C C . LEU B 1 136 ? -7.234 -13.031 6.004 1 89.5 136 LEU B C 1
ATOM 2244 O O . LEU B 1 136 ? -6.59 -14.086 6.02 1 89.5 136 LEU B O 1
ATOM 2248 N N . GLU B 1 137 ? -7.527 -12.328 7.082 1 90.38 137 GLU B N 1
ATOM 2249 C CA . GLU B 1 137 ? -7.133 -12.812 8.398 1 90.38 137 GLU B CA 1
ATOM 2250 C C . GLU B 1 137 ? -7.84 -14.117 8.742 1 90.38 137 GLU B C 1
ATOM 2252 O O . GLU B 1 137 ? -7.301 -14.953 9.477 1 90.38 137 GLU B O 1
ATOM 2257 N N . ASN B 1 138 ? -8.953 -14.305 8.141 1 90.12 138 ASN B N 1
ATOM 2258 C CA . ASN B 1 138 ? -9.766 -15.461 8.492 1 90.12 138 ASN B CA 1
ATOM 2259 C C . ASN B 1 138 ? -9.523 -16.641 7.551 1 90.12 138 ASN B C 1
ATOM 2261 O O . ASN B 1 138 ? -10.148 -17.688 7.684 1 90.12 138 ASN B O 1
ATOM 2265 N N . ILE B 1 139 ? -8.719 -16.391 6.617 1 85.69 139 ILE B N 1
ATOM 2266 C CA . ILE B 1 139 ? -8.406 -17.484 5.711 1 85.69 139 ILE B CA 1
ATOM 2267 C C . ILE B 1 139 ? -7.641 -18.578 6.461 1 85.69 139 ILE B C 1
ATOM 2269 O O . ILE B 1 139 ? -6.703 -18.281 7.207 1 85.69 139 ILE B O 1
ATOM 2273 N N . THR B 1 140 ? -8.211 -19.703 6.539 1 77.38 140 THR B N 1
ATOM 2274 C CA . THR B 1 140 ? -7.645 -20.859 7.211 1 77.38 140 THR B CA 1
ATOM 2275 C C . THR B 1 140 ? -6.98 -21.797 6.199 1 77.38 140 THR B C 1
ATOM 2277 O O . THR B 1 140 ? -7.379 -21.844 5.035 1 77.38 140 THR B O 1
ATOM 2280 N N . PHE B 1 141 ? -5.734 -22.375 6.543 1 69.5 141 PHE B N 1
ATOM 2281 C CA . PHE B 1 141 ? -5.051 -23.359 5.727 1 69.5 141 PHE B CA 1
ATOM 2282 C C . PHE B 1 141 ? -5.801 -24.688 5.746 1 69.5 141 PHE B C 1
ATOM 2284 O O . PHE B 1 141 ? -6.48 -25.016 6.727 1 69.5 141 PHE B O 1
#

Foldseek 3Di:
DPPVVVVVVVVVVVVVVVQVVCCVQQVDGPLLVVLLVVQVPDPFDWLVVSCVVSVHDPVVSVVSVVVCVVVPQKDWDADPVHRVIITIHGGPVSCCCPPNPPDPSNVVVVVVVVVVDDPVRVVVVVVVVVVVVVVVVPDDD/DPPVVVVVVVVVVVVVVVQVVCCVQQVDGPLLVVLLVVQVPVPFDWLVVSCVVSVHDPVVSVVSVVVCVVVPQKDWDADPVHRVIITIHGGPVSCCCPPNPNDPSVVVVVVVVVVVDDPVRVVVVVVVVVVVVVVVVPDDD